Protein AF-A0A0Q4Y6E6-F1 (afdb_monomer)

pLDDT: mean 71.48, std 20.42, range [36.16, 98.38]

Radius of gyration: 37.04 Å; Cα contacts (8 Å, |Δi|>4): 133; chains: 1; bounding box: 120×83×81 Å

Nearest PDB structures (foldseek):
  5ziz-assembly3_B  TM=5.931E-01  e=9.651E-02  Xanthomonas campestris
  5ziz-assembly3_A  TM=5.519E-01  e=1.289E-01  Xanthomonas campestris
  5zj0-assembly1_A  TM=5.578E-01  e=3.657E-01  Xanthomonas campestris

Structure (mmCIF, N/CA/C/O backbone):
data_AF-A0A0Q4Y6E6-F1
#
_entry.id   AF-A0A0Q4Y6E6-F1
#
loop_
_atom_site.group_PDB
_atom_site.id
_atom_site.type_symbol
_atom_site.label_atom_id
_atom_site.label_alt_id
_atom_site.label_comp_id
_atom_site.label_asym_id
_atom_site.label_entity_id
_atom_site.label_seq_id
_atom_site.pdbx_PDB_ins_code
_atom_site.Cartn_x
_atom_site.Cartn_y
_atom_site.Cartn_z
_atom_site.occupancy
_atom_site.B_iso_or_equiv
_atom_site.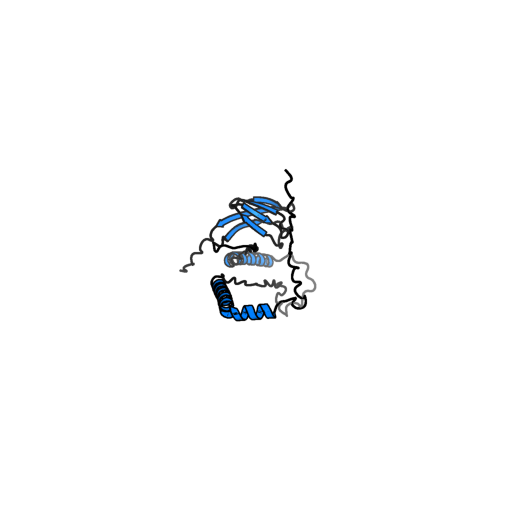auth_seq_id
_atom_site.auth_comp_id
_atom_site.auth_asym_id
_atom_site.auth_atom_id
_atom_site.pdbx_PDB_model_num
ATOM 1 N N . MET A 1 1 ? 63.072 47.784 -45.985 1.00 44.22 1 MET A N 1
ATOM 2 C CA . MET A 1 1 ? 62.598 46.438 -45.594 1.00 44.22 1 MET A CA 1
ATOM 3 C C . MET A 1 1 ? 61.109 46.543 -45.302 1.00 44.22 1 MET A C 1
ATOM 5 O O . MET A 1 1 ? 60.751 47.006 -44.233 1.00 44.22 1 MET A O 1
ATOM 9 N N . ASN A 1 2 ? 60.266 46.214 -46.286 1.00 51.66 2 ASN A N 1
ATOM 10 C CA . ASN A 1 2 ? 58.803 46.210 -46.181 1.00 51.66 2 ASN A CA 1
ATOM 11 C C . ASN A 1 2 ? 58.331 44.757 -46.266 1.00 51.66 2 ASN A C 1
ATOM 13 O O . ASN A 1 2 ? 58.635 44.075 -47.242 1.00 51.66 2 ASN A O 1
ATOM 17 N N . THR A 1 3 ? 57.611 44.289 -45.253 1.00 53.59 3 THR A N 1
ATOM 18 C CA . THR A 1 3 ? 56.931 42.992 -45.254 1.00 53.59 3 THR A CA 1
ATOM 19 C C . THR A 1 3 ? 55.528 43.148 -45.858 1.00 53.59 3 THR A C 1
ATOM 21 O O . THR A 1 3 ? 54.797 44.056 -45.460 1.00 53.59 3 THR A O 1
ATOM 24 N N . PRO A 1 4 ? 55.122 42.309 -46.828 1.00 65.50 4 PRO A N 1
ATOM 25 C CA . PRO A 1 4 ? 53.784 42.364 -47.404 1.00 65.50 4 PRO A CA 1
ATOM 26 C C . PRO A 1 4 ? 52.769 41.659 -46.491 1.00 65.50 4 PRO A C 1
ATOM 28 O O . PRO A 1 4 ? 52.957 40.509 -46.097 1.00 65.50 4 PRO A O 1
ATOM 31 N N . ASN A 1 5 ? 51.679 42.356 -46.169 1.00 69.94 5 ASN A N 1
ATOM 32 C CA . ASN A 1 5 ? 50.544 41.809 -45.428 1.00 69.94 5 ASN A CA 1
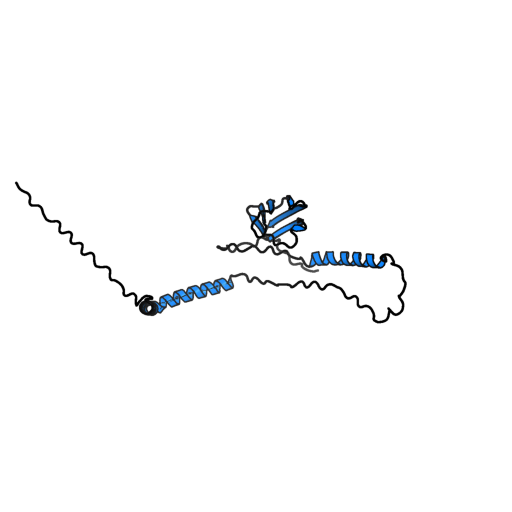ATOM 33 C C . ASN A 1 5 ? 49.774 40.815 -46.312 1.00 69.94 5 ASN A C 1
ATOM 35 O O . ASN A 1 5 ? 49.238 41.196 -47.352 1.00 69.94 5 ASN A O 1
ATOM 39 N N . ALA A 1 6 ? 49.707 39.550 -45.894 1.00 67.81 6 ALA A N 1
ATOM 40 C CA . ALA A 1 6 ? 48.878 38.533 -46.534 1.00 67.81 6 ALA A CA 1
ATOM 41 C C . ALA A 1 6 ? 47.401 38.689 -46.107 1.00 67.81 6 ALA A C 1
ATOM 43 O O . ALA A 1 6 ? 47.132 38.815 -44.908 1.00 67.81 6 ALA A O 1
ATOM 44 N N . PRO A 1 7 ? 46.431 38.660 -47.038 1.00 66.81 7 PRO A N 1
ATOM 45 C CA . PRO A 1 7 ? 45.015 38.707 -46.696 1.00 66.81 7 PRO A CA 1
ATOM 46 C C . PRO A 1 7 ? 44.528 37.349 -46.165 1.00 66.81 7 PRO A C 1
ATOM 48 O O . PRO A 1 7 ? 44.632 36.315 -46.822 1.00 66.81 7 PRO A O 1
ATOM 51 N N . THR A 1 8 ? 43.966 37.356 -44.959 1.00 65.50 8 THR A N 1
ATOM 52 C CA . THR A 1 8 ? 43.296 36.216 -44.325 1.00 65.50 8 THR A CA 1
ATOM 53 C C . THR A 1 8 ? 41.890 36.041 -44.896 1.00 65.50 8 THR A C 1
ATOM 55 O O . THR A 1 8 ? 40.894 36.497 -44.336 1.00 65.50 8 THR A O 1
ATOM 58 N N . GLU A 1 9 ? 41.787 35.338 -46.020 1.00 59.66 9 GLU A N 1
ATOM 59 C CA . GLU A 1 9 ? 40.507 34.964 -46.623 1.00 59.66 9 GLU A CA 1
ATOM 60 C C . GLU A 1 9 ? 39.855 33.808 -45.831 1.00 59.66 9 GLU A C 1
ATOM 62 O O . GLU A 1 9 ? 39.863 32.641 -46.219 1.00 59.66 9 GL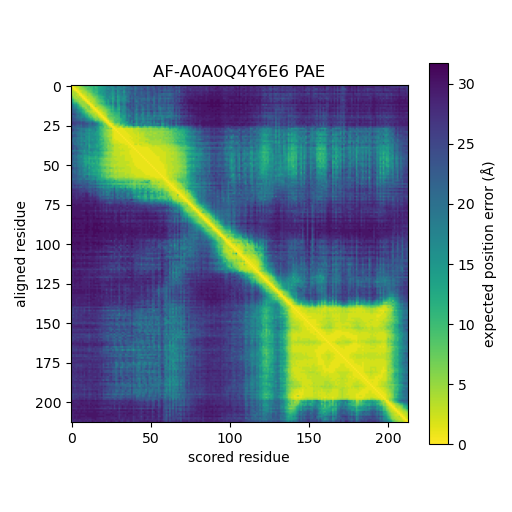U A O 1
ATOM 67 N N . ARG A 1 10 ? 39.287 34.117 -44.656 1.00 62.47 10 ARG A N 1
ATOM 68 C CA . ARG A 1 10 ? 38.384 33.208 -43.928 1.00 62.47 10 ARG A CA 1
ATOM 69 C C . ARG A 1 10 ? 37.032 33.161 -44.643 1.00 62.47 10 ARG A C 1
ATOM 71 O O . ARG A 1 10 ? 36.060 33.770 -44.202 1.00 62.47 10 ARG A O 1
ATOM 78 N N . ARG A 1 11 ? 36.952 32.414 -45.745 1.00 64.94 11 ARG A N 1
ATOM 79 C CA . ARG A 1 11 ? 35.678 32.086 -46.393 1.00 64.94 11 ARG A CA 1
ATOM 80 C C . ARG A 1 11 ? 34.989 30.979 -45.599 1.00 64.94 11 ARG A C 1
ATOM 82 O O . ARG A 1 11 ? 35.158 29.792 -45.852 1.00 64.94 11 ARG A O 1
ATOM 89 N N . SER A 1 12 ? 34.217 31.390 -44.602 1.00 61.69 12 SER A N 1
ATOM 90 C CA . SER A 1 12 ? 33.229 30.559 -43.927 1.00 61.69 12 SER A CA 1
ATOM 91 C C . SER A 1 12 ? 32.156 30.135 -44.933 1.00 61.69 12 SER A C 1
ATOM 93 O O . SER A 1 12 ? 31.101 30.751 -45.064 1.00 61.69 12 SER A O 1
ATOM 95 N N . THR A 1 13 ? 32.397 29.035 -45.640 1.00 63.25 13 THR A N 1
ATOM 96 C CA . THR A 1 13 ? 31.341 28.260 -46.296 1.00 63.25 13 THR A CA 1
ATOM 97 C C . THR A 1 13 ? 30.504 27.588 -45.211 1.00 63.25 13 THR A C 1
ATOM 99 O O . THR A 1 13 ? 30.570 26.379 -44.993 1.00 63.25 13 THR A O 1
ATOM 102 N N . ARG A 1 14 ? 29.740 28.388 -44.460 1.00 68.31 14 ARG A N 1
ATOM 103 C CA . ARG A 1 14 ? 28.710 27.889 -43.558 1.00 68.31 14 ARG A CA 1
ATOM 104 C C . ARG A 1 14 ? 27.622 27.328 -44.460 1.00 68.31 14 ARG A C 1
ATOM 106 O O . ARG A 1 14 ? 26.819 28.084 -45.001 1.00 68.31 14 ARG A O 1
ATOM 113 N N . ALA A 1 15 ? 27.677 26.018 -44.693 1.00 70.44 15 ALA A N 1
ATOM 114 C CA . ALA A 1 15 ? 26.646 25.293 -45.412 1.00 70.44 15 ALA A CA 1
ATOM 115 C C . ALA A 1 15 ? 25.290 25.717 -44.837 1.00 70.44 15 ALA A C 1
ATOM 117 O O . ALA A 1 15 ? 25.048 25.603 -43.633 1.00 70.44 15 ALA A O 1
ATOM 118 N N . LYS A 1 16 ? 24.455 26.309 -45.695 1.00 68.88 16 LYS A N 1
ATOM 119 C CA . LYS A 1 16 ? 23.099 26.729 -45.353 1.00 68.88 16 LYS A CA 1
ATOM 120 C C . LYS A 1 16 ? 22.391 25.494 -44.778 1.00 68.88 16 LYS A C 1
ATOM 122 O O . LYS A 1 16 ? 22.393 24.471 -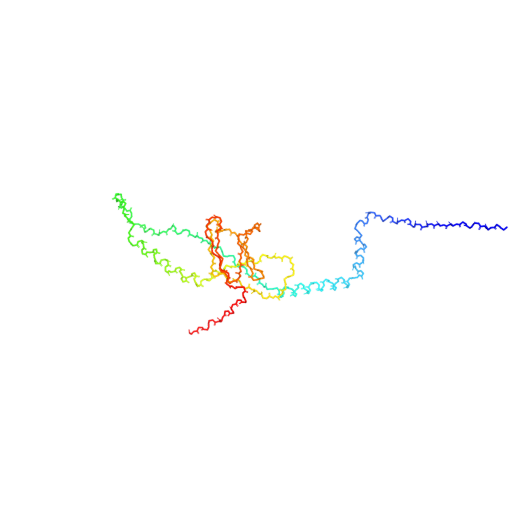45.464 1.00 68.88 16 LYS A O 1
ATOM 127 N N . PRO A 1 17 ? 21.860 25.532 -43.540 1.00 67.50 17 PRO A N 1
ATOM 128 C CA . PRO A 1 17 ? 21.189 24.373 -42.971 1.00 67.50 17 PRO A CA 1
ATOM 129 C C . PRO A 1 17 ? 20.064 23.975 -43.924 1.00 67.50 17 PRO A C 1
ATOM 131 O O . PRO A 1 17 ? 19.256 24.820 -44.316 1.00 67.50 17 PRO A O 1
ATOM 134 N N . ALA A 1 18 ? 20.073 22.716 -44.360 1.00 71.25 18 ALA A N 1
ATOM 135 C CA . ALA A 1 18 ? 19.012 22.181 -45.192 1.00 71.25 18 ALA A CA 1
ATOM 136 C C . ALA A 1 18 ? 17.701 22.328 -44.412 1.00 71.25 18 ALA A C 1
ATOM 138 O O . ALA A 1 18 ? 17.528 21.735 -43.348 1.00 71.25 18 ALA A O 1
ATOM 139 N N . ILE A 1 19 ? 16.809 23.183 -44.908 1.00 65.44 19 ILE A N 1
ATOM 140 C CA . ILE A 1 19 ? 15.458 23.322 -44.375 1.00 65.44 19 ILE A CA 1
ATOM 141 C C . ILE A 1 19 ? 14.726 22.055 -44.814 1.00 65.44 19 ILE A C 1
ATOM 143 O O . ILE A 1 19 ? 14.400 21.906 -45.991 1.00 65.44 19 ILE A O 1
ATOM 147 N N . PHE A 1 20 ? 14.547 21.109 -43.893 1.00 63.31 20 PHE A N 1
ATOM 148 C CA . PHE A 1 20 ? 13.763 19.908 -44.160 1.00 63.31 20 PHE A CA 1
ATOM 149 C C . PHE A 1 20 ? 12.300 20.316 -44.403 1.00 63.31 20 PHE A C 1
ATOM 151 O O . PHE A 1 20 ? 11.755 21.100 -43.621 1.00 63.31 20 PHE A O 1
ATOM 158 N N . PRO A 1 21 ? 11.660 19.843 -45.487 1.00 64.00 21 PRO A N 1
ATOM 159 C CA . PRO A 1 21 ? 10.275 20.178 -45.778 1.00 64.00 21 PRO A CA 1
ATOM 160 C C . PRO A 1 21 ? 9.360 19.657 -44.663 1.00 64.00 21 PRO A C 1
ATOM 162 O O . PRO A 1 21 ? 9.319 18.469 -44.358 1.00 64.00 21 PRO A O 1
ATOM 165 N N . VAL A 1 22 ? 8.596 20.576 -44.075 1.00 63.56 22 VAL A N 1
ATOM 166 C CA . VAL A 1 22 ? 7.660 20.355 -42.959 1.00 63.56 22 VAL A CA 1
ATOM 167 C C . VAL A 1 22 ? 6.487 19.432 -43.360 1.00 63.56 22 VAL A C 1
ATOM 169 O O . VAL A 1 22 ? 5.723 18.982 -42.522 1.00 63.56 22 VAL A O 1
ATOM 172 N N . SER A 1 23 ? 6.340 19.064 -44.635 1.00 62.06 23 SER A N 1
ATOM 173 C CA . SER A 1 23 ? 5.336 18.085 -45.079 1.00 62.06 23 SER A CA 1
ATOM 174 C C . SER A 1 23 ? 5.692 16.625 -44.754 1.00 62.06 23 SER A C 1
ATOM 176 O O . SER A 1 23 ? 4.826 15.765 -44.856 1.00 62.06 23 SER A O 1
ATOM 178 N N . ASP A 1 24 ? 6.926 16.351 -44.318 1.00 56.47 24 ASP A N 1
ATOM 179 C CA . ASP A 1 24 ? 7.386 15.060 -43.772 1.00 56.47 24 ASP A CA 1
ATOM 180 C C . ASP A 1 24 ? 7.376 15.076 -42.222 1.00 56.47 24 ASP A C 1
ATOM 182 O O . ASP A 1 24 ? 8.231 14.499 -41.551 1.00 56.47 24 ASP A O 1
ATOM 186 N N . LEU A 1 25 ? 6.420 15.799 -41.625 1.00 52.16 25 LEU A N 1
ATOM 187 C CA . LEU A 1 25 ? 6.378 16.122 -40.187 1.00 52.16 25 LEU A CA 1
ATOM 188 C C . LEU A 1 25 ? 6.301 14.907 -39.252 1.00 52.16 25 LEU A C 1
ATOM 190 O O . LEU A 1 25 ? 6.697 14.985 -38.093 1.00 52.16 25 LEU A O 1
ATOM 194 N N . LEU A 1 26 ? 5.866 13.764 -39.766 1.00 57.97 26 LEU A N 1
ATOM 195 C CA . LEU A 1 26 ? 6.270 12.478 -39.231 1.00 57.97 26 LEU A CA 1
ATOM 196 C C . LEU A 1 26 ? 6.927 11.765 -40.400 1.00 57.97 26 LEU A C 1
ATOM 198 O O . LEU A 1 26 ? 6.234 11.419 -41.351 1.00 57.97 26 LEU A O 1
ATOM 202 N N . GLY A 1 27 ? 8.236 11.530 -40.368 1.00 77.44 27 GLY A N 1
ATOM 203 C CA . GLY A 1 27 ? 8.938 10.732 -41.376 1.00 77.44 27 GLY A CA 1
ATOM 204 C C . GLY A 1 27 ? 8.514 9.256 -41.355 1.00 77.44 27 GLY A C 1
ATOM 205 O O . GLY A 1 27 ? 9.370 8.378 -41.358 1.00 77.44 27 GLY A O 1
ATOM 206 N N . VAL A 1 28 ? 7.211 8.957 -41.298 1.00 84.88 28 VAL A N 1
ATOM 207 C CA . VAL A 1 28 ? 6.597 7.632 -41.168 1.00 84.88 28 VAL A CA 1
ATOM 208 C C . VAL A 1 28 ? 7.088 6.731 -42.280 1.00 84.88 28 VAL A C 1
ATOM 210 O O . VAL A 1 28 ? 7.419 5.582 -42.028 1.00 84.88 28 VAL A O 1
ATOM 213 N N . HIS A 1 29 ? 7.212 7.245 -43.504 1.00 84.88 29 HIS A N 1
ATOM 214 C CA . HIS A 1 29 ? 7.668 6.436 -44.628 1.00 84.88 29 HIS A CA 1
ATOM 215 C C . HIS A 1 29 ? 9.169 6.095 -44.551 1.00 84.88 29 HIS A C 1
ATOM 217 O O . HIS A 1 29 ? 9.596 5.013 -44.965 1.00 84.88 29 HIS A O 1
ATOM 223 N N . ALA A 1 30 ? 9.987 6.994 -43.996 1.00 84.25 30 ALA A N 1
ATOM 224 C CA . ALA A 1 30 ? 11.402 6.735 -43.730 1.00 84.25 30 ALA A CA 1
ATOM 225 C C . ALA A 1 30 ? 11.588 5.785 -42.531 1.00 84.25 30 ALA A C 1
ATOM 227 O O . ALA A 1 30 ? 12.381 4.843 -42.603 1.00 84.25 30 ALA A O 1
ATOM 228 N N . LEU A 1 31 ? 10.802 5.972 -41.467 1.00 87.00 31 LEU A N 1
ATOM 229 C CA . LEU A 1 31 ? 10.725 5.078 -40.312 1.00 87.00 31 LEU A CA 1
ATOM 230 C C . LEU A 1 31 ? 10.273 3.679 -40.728 1.00 87.00 31 LEU A C 1
ATOM 232 O O . LEU A 1 31 ? 10.925 2.709 -40.367 1.00 87.00 31 LEU A O 1
ATOM 236 N N . TRP A 1 32 ? 9.235 3.569 -41.556 1.00 91.19 32 TRP A N 1
ATOM 237 C CA . TRP A 1 32 ? 8.710 2.301 -42.062 1.00 91.19 32 TRP A CA 1
ATOM 238 C C . TRP A 1 32 ? 9.760 1.518 -42.848 1.00 91.19 32 TRP A C 1
ATOM 240 O O . TRP A 1 32 ? 9.984 0.338 -42.587 1.00 91.19 32 TRP A O 1
ATOM 250 N N . ARG A 1 33 ? 10.475 2.179 -43.769 1.00 91.75 33 ARG A N 1
ATOM 251 C CA . ARG A 1 33 ? 11.576 1.543 -44.513 1.00 91.75 33 ARG A CA 1
ATOM 252 C C . ARG A 1 33 ? 12.719 1.112 -43.598 1.00 91.75 33 ARG A C 1
ATOM 254 O O . ARG A 1 33 ? 13.275 0.033 -43.792 1.00 91.75 33 ARG A O 1
ATOM 261 N N . THR A 1 34 ? 13.048 1.923 -42.594 1.00 90.06 34 THR A N 1
ATOM 262 C CA . THR A 1 34 ? 14.080 1.590 -41.603 1.00 90.06 34 THR A CA 1
ATOM 263 C C . THR A 1 34 ? 13.659 0.386 -40.759 1.00 90.06 34 THR A C 1
ATOM 265 O O . THR A 1 34 ? 14.444 -0.547 -40.590 1.00 90.06 34 THR A O 1
ATOM 268 N N . LEU A 1 35 ? 12.401 0.350 -40.314 1.00 91.88 35 LEU A N 1
ATOM 269 C CA . LEU A 1 35 ? 11.816 -0.756 -39.561 1.00 91.88 35 LEU A CA 1
ATOM 270 C C . LEU A 1 35 ? 11.841 -2.054 -40.379 1.00 91.88 35 LEU A C 1
ATOM 272 O O . LEU A 1 35 ? 12.268 -3.092 -39.881 1.00 91.88 35 LEU A O 1
ATOM 276 N N . TRP A 1 36 ? 11.461 -1.987 -41.659 1.00 95.69 36 TRP A N 1
ATOM 277 C CA . TRP A 1 36 ? 11.443 -3.153 -42.544 1.00 95.69 36 TRP A CA 1
ATOM 278 C C . TRP A 1 36 ? 12.847 -3.683 -42.843 1.00 95.69 36 TRP A C 1
ATOM 280 O O . TRP A 1 36 ? 13.072 -4.896 -42.851 1.00 95.69 36 TRP A O 1
ATOM 290 N N . ARG A 1 37 ? 13.819 -2.782 -43.036 1.00 96.12 37 ARG A N 1
ATOM 291 C CA . ARG A 1 37 ? 15.223 -3.156 -43.253 1.00 96.12 37 ARG A CA 1
ATOM 292 C C . ARG A 1 37 ? 15.824 -3.855 -42.034 1.00 96.12 37 ARG A C 1
ATOM 294 O O . ARG A 1 37 ? 16.605 -4.787 -42.196 1.00 96.12 37 ARG A O 1
ATOM 301 N N . HIS A 1 38 ? 15.426 -3.451 -40.830 1.00 96.19 38 HIS A N 1
ATOM 302 C CA . HIS A 1 38 ? 15.909 -4.011 -39.566 1.00 96.19 38 HIS A CA 1
ATOM 303 C C . HIS A 1 38 ? 14.882 -4.932 -38.879 1.00 96.19 38 HIS A C 1
ATOM 305 O O . HIS A 1 38 ? 14.926 -5.104 -37.660 1.00 96.19 38 HIS A O 1
ATOM 311 N N . ARG A 1 39 ? 13.995 -5.582 -39.653 1.00 96.75 39 ARG A N 1
ATOM 312 C CA . ARG A 1 39 ? 12.889 -6.419 -39.142 1.00 96.75 39 ARG A CA 1
ATOM 313 C C . ARG A 1 39 ? 13.313 -7.490 -38.135 1.00 96.75 39 ARG A C 1
ATOM 315 O O . ARG A 1 39 ? 12.574 -7.776 -37.202 1.00 96.75 39 ARG A O 1
ATOM 322 N N . VAL A 1 40 ? 14.509 -8.057 -38.305 1.00 97.00 40 VAL A N 1
ATOM 323 C CA . VAL A 1 40 ? 15.037 -9.093 -37.406 1.00 97.00 40 VAL A CA 1
ATOM 324 C C . VAL A 1 40 ? 15.319 -8.514 -36.019 1.00 97.00 40 VAL A C 1
ATOM 326 O O . VAL A 1 40 ? 14.905 -9.099 -35.027 1.00 97.00 40 VAL A O 1
ATOM 329 N N . TYR A 1 41 ? 15.944 -7.336 -35.934 1.00 96.44 41 TYR A N 1
ATOM 330 C CA . TYR A 1 41 ? 16.215 -6.678 -34.652 1.00 96.44 41 TYR A CA 1
ATOM 331 C C . TYR A 1 41 ? 14.926 -6.276 -33.934 1.00 96.44 41 TYR A C 1
ATOM 333 O O . TYR A 1 41 ? 14.803 -6.495 -32.732 1.00 96.44 41 TYR A O 1
ATOM 341 N N . ALA A 1 42 ? 13.948 -5.748 -34.677 1.00 92.88 42 ALA A N 1
ATOM 342 C CA . ALA A 1 42 ? 12.635 -5.419 -34.129 1.00 92.88 42 ALA A CA 1
ATOM 343 C C . ALA A 1 42 ? 11.919 -6.666 -33.579 1.00 92.88 42 ALA A C 1
ATOM 345 O O . ALA A 1 42 ? 11.393 -6.630 -32.468 1.00 92.88 42 ALA A O 1
ATOM 346 N N . ALA A 1 43 ? 11.954 -7.784 -34.313 1.00 96.38 43 ALA A N 1
ATOM 347 C CA . ALA A 1 43 ? 11.361 -9.045 -33.873 1.00 96.38 43 ALA A CA 1
ATOM 348 C C . ALA A 1 43 ? 12.045 -9.605 -32.617 1.00 96.38 43 ALA A C 1
ATOM 350 O O . ALA A 1 43 ? 11.361 -10.038 -31.693 1.00 96.38 43 ALA A O 1
ATOM 351 N N . VAL A 1 44 ? 13.380 -9.556 -32.546 1.00 98.06 44 VAL A N 1
ATOM 352 C CA . VAL A 1 44 ? 14.132 -10.006 -31.365 1.00 98.06 44 VAL A CA 1
ATOM 353 C C . VAL A 1 44 ? 13.786 -9.156 -30.144 1.00 98.06 44 VAL A C 1
ATOM 355 O O . VAL A 1 44 ? 13.461 -9.717 -29.104 1.00 98.06 44 VAL A O 1
ATOM 358 N N . ALA A 1 45 ? 13.791 -7.825 -30.265 1.00 97.06 45 ALA A N 1
ATOM 359 C CA . ALA A 1 45 ? 13.447 -6.928 -29.159 1.00 97.06 45 ALA A CA 1
ATOM 360 C C . ALA A 1 45 ? 11.999 -7.118 -28.671 1.00 97.06 45 ALA A C 1
ATOM 362 O O . ALA A 1 45 ? 11.734 -7.098 -27.471 1.00 97.06 45 ALA A O 1
ATOM 363 N N . PHE A 1 46 ? 11.056 -7.337 -29.590 1.00 97.50 46 PHE A N 1
ATOM 364 C CA . PHE A 1 46 ? 9.673 -7.642 -29.231 1.00 97.50 46 PHE A CA 1
ATOM 365 C C . PHE A 1 46 ? 9.565 -8.980 -28.487 1.00 97.50 46 PHE A C 1
ATOM 367 O O . PHE A 1 46 ? 8.920 -9.060 -27.441 1.00 97.50 46 PHE A O 1
ATOM 374 N N . MET A 1 47 ? 10.242 -10.022 -28.981 1.00 98.31 47 MET A N 1
ATOM 375 C CA . MET A 1 47 ? 10.222 -11.345 -28.356 1.00 98.31 47 MET A CA 1
ATOM 376 C C . MET A 1 47 ? 10.870 -11.350 -26.972 1.00 98.31 47 MET A C 1
ATOM 378 O O . MET A 1 47 ? 10.338 -11.987 -26.067 1.00 98.31 47 MET A O 1
ATOM 382 N N . THR A 1 48 ? 11.973 -10.627 -26.762 1.00 98.38 48 THR A N 1
ATOM 383 C CA . THR A 1 48 ? 12.591 -10.537 -25.430 1.00 98.38 48 THR A CA 1
ATOM 384 C C . THR A 1 48 ? 11.663 -9.859 -24.428 1.00 98.38 48 THR A C 1
ATOM 386 O O . THR A 1 48 ? 11.524 -10.342 -23.305 1.00 98.38 48 THR A O 1
ATOM 389 N N . MET A 1 49 ? 10.976 -8.788 -24.836 1.00 98.38 49 MET A N 1
ATOM 390 C CA . MET A 1 49 ? 10.017 -8.086 -23.983 1.00 98.38 49 MET A CA 1
ATOM 391 C C . MET A 1 49 ? 8.804 -8.967 -23.643 1.00 98.38 49 MET A C 1
ATOM 393 O O . MET A 1 49 ? 8.354 -8.987 -22.497 1.00 98.38 49 MET A O 1
ATOM 397 N N . LEU A 1 50 ? 8.323 -9.754 -24.611 1.00 98.38 50 LEU A N 1
ATOM 398 C CA . LEU A 1 50 ? 7.225 -10.704 -24.421 1.00 98.38 50 LEU A CA 1
ATOM 399 C C . LEU A 1 50 ? 7.613 -11.829 -23.453 1.00 98.38 50 LEU A C 1
ATOM 401 O O . LEU A 1 50 ? 6.870 -12.112 -22.514 1.00 98.38 50 LEU A O 1
ATOM 405 N N . VAL A 1 51 ? 8.794 -12.429 -23.628 1.00 98.38 51 VAL A N 1
ATOM 406 C CA . VAL A 1 51 ? 9.313 -13.469 -22.725 1.00 98.38 51 VAL A CA 1
ATOM 407 C C . VAL A 1 51 ? 9.503 -12.923 -21.309 1.00 98.38 51 VAL A C 1
ATOM 409 O O . VAL A 1 51 ? 9.089 -13.572 -20.352 1.00 98.38 51 VAL A O 1
ATOM 412 N N . ALA A 1 52 ? 10.063 -11.719 -21.160 1.00 98.00 52 ALA A N 1
ATOM 413 C CA . ALA A 1 52 ? 10.220 -11.077 -19.856 1.00 98.00 52 ALA A CA 1
ATOM 414 C C . ALA A 1 52 ? 8.867 -10.812 -19.174 1.00 98.00 52 ALA A C 1
ATOM 416 O O . ALA A 1 52 ? 8.731 -11.024 -17.971 1.00 98.00 52 ALA A O 1
ATOM 417 N N . SER A 1 53 ? 7.851 -10.397 -19.937 1.00 97.62 53 SER A N 1
ATOM 418 C CA . SER A 1 53 ? 6.496 -10.186 -19.419 1.00 97.62 53 SER A CA 1
ATOM 419 C C . SER A 1 53 ? 5.840 -11.492 -18.963 1.00 97.62 53 SER A C 1
ATOM 421 O O . SER A 1 53 ? 5.269 -11.536 -17.874 1.00 97.62 53 SER A O 1
ATOM 423 N N . LEU A 1 54 ? 5.980 -12.573 -19.737 1.00 97.75 54 LEU A N 1
ATOM 424 C CA . LEU A 1 54 ? 5.498 -13.898 -19.339 1.00 97.75 54 LEU A CA 1
ATOM 425 C C . LEU A 1 54 ? 6.205 -14.404 -18.078 1.00 97.75 54 LEU A C 1
ATOM 427 O O . LEU A 1 54 ? 5.552 -14.897 -17.160 1.00 97.75 54 LEU A O 1
ATOM 431 N N . ALA A 1 55 ? 7.529 -14.249 -18.018 1.00 97.19 55 ALA A N 1
ATOM 432 C CA . ALA A 1 55 ? 8.320 -14.620 -16.852 1.00 97.19 55 ALA A CA 1
ATOM 433 C C . ALA A 1 55 ? 7.879 -13.833 -15.611 1.00 97.19 55 ALA A C 1
ATOM 435 O O . ALA A 1 55 ? 7.712 -14.412 -14.540 1.00 97.19 55 ALA A O 1
ATOM 436 N N . PHE A 1 56 ? 7.618 -12.531 -15.760 1.00 95.25 56 PHE A N 1
ATOM 437 C CA . PHE A 1 56 ? 7.074 -11.707 -14.685 1.00 95.25 56 PHE A CA 1
ATOM 438 C C . PHE A 1 56 ? 5.703 -12.204 -14.222 1.00 95.25 56 PHE A C 1
ATOM 440 O O . PHE A 1 56 ? 5.477 -12.313 -13.022 1.00 95.25 56 PHE A O 1
ATOM 447 N N . PHE A 1 57 ? 4.805 -12.548 -15.148 1.00 94.12 57 PHE A N 1
ATOM 448 C CA . PHE A 1 57 ? 3.482 -13.072 -14.805 1.00 94.12 57 PHE A CA 1
ATOM 449 C C . PHE A 1 57 ? 3.566 -14.385 -14.016 1.00 94.12 57 PHE A C 1
ATOM 451 O O . PHE A 1 57 ? 2.781 -14.604 -13.101 1.00 94.12 57 PHE A O 1
ATOM 458 N N . TRP A 1 58 ? 4.550 -15.228 -14.334 1.00 96.44 58 TRP A N 1
ATOM 459 C CA . TRP A 1 58 ? 4.827 -16.463 -13.600 1.00 96.44 58 TRP A CA 1
ATOM 460 C C . TRP A 1 58 ? 5.438 -16.233 -12.211 1.00 96.44 58 TRP A C 1
ATOM 462 O O . TRP A 1 58 ? 5.149 -16.989 -11.288 1.00 96.44 58 TRP A O 1
ATOM 472 N N . LEU A 1 59 ? 6.278 -15.207 -12.046 1.00 94.44 59 LEU A N 1
ATOM 473 C CA . LEU A 1 59 ? 6.895 -14.868 -10.755 1.00 94.44 59 LEU A CA 1
ATOM 474 C C . LEU A 1 59 ? 5.979 -14.046 -9.841 1.00 94.44 59 LEU A C 1
ATOM 476 O O . LEU A 1 59 ? 6.192 -14.007 -8.627 1.00 94.44 59 LEU A O 1
ATOM 480 N N . ALA A 1 60 ? 5.000 -13.343 -10.405 1.00 92.81 60 ALA A N 1
ATOM 481 C CA . ALA A 1 60 ? 4.115 -12.485 -9.642 1.00 92.81 60 ALA A CA 1
ATOM 482 C C . ALA A 1 60 ? 3.233 -13.328 -8.710 1.00 92.81 60 ALA A C 1
ATOM 484 O O . ALA A 1 60 ? 2.448 -14.167 -9.148 1.00 92.81 60 ALA A O 1
ATOM 485 N N . ALA A 1 61 ? 3.333 -13.079 -7.403 1.00 80.81 61 ALA A N 1
ATOM 486 C CA . ALA A 1 61 ? 2.458 -13.711 -6.426 1.00 80.81 61 ALA A CA 1
ATOM 487 C C . ALA A 1 61 ? 1.000 -13.305 -6.704 1.00 80.81 61 ALA A C 1
ATOM 489 O O . ALA A 1 61 ? 0.657 -12.123 -6.628 1.00 80.81 61 ALA A O 1
ATOM 490 N N . THR A 1 62 ? 0.138 -14.277 -7.010 1.00 79.25 62 THR A N 1
ATOM 491 C CA . THR A 1 62 ? -1.291 -14.033 -7.231 1.00 79.25 62 THR A CA 1
ATOM 492 C C . THR A 1 62 ? -1.918 -13.497 -5.946 1.00 79.25 62 THR A C 1
ATOM 494 O O . THR A 1 62 ? -1.926 -14.188 -4.924 1.00 79.25 62 THR A O 1
ATOM 497 N N . VAL A 1 63 ? -2.428 -12.266 -5.976 1.00 78.38 63 VAL A N 1
ATOM 498 C CA . VAL A 1 63 ? -3.167 -11.685 -4.851 1.00 78.38 63 VAL A CA 1
ATOM 499 C C . VAL A 1 63 ? -4.649 -11.897 -5.106 1.00 78.38 63 VAL A C 1
ATOM 501 O O . VAL A 1 63 ? -5.254 -11.210 -5.925 1.00 78.38 63 VAL A O 1
ATOM 504 N N . TRP A 1 64 ? -5.223 -12.858 -4.397 1.00 71.69 64 TRP A N 1
ATOM 505 C CA . TRP A 1 64 ? -6.661 -13.080 -4.368 1.00 71.69 64 TRP A CA 1
ATOM 506 C C . TRP A 1 64 ? -7.259 -12.168 -3.295 1.00 71.69 64 TRP A C 1
ATOM 508 O O . TRP A 1 64 ? -6.851 -12.236 -2.137 1.00 71.69 64 TRP A O 1
ATOM 518 N N . LYS A 1 65 ? -8.188 -11.289 -3.679 1.00 61.16 65 LYS A N 1
ATOM 519 C CA . LYS A 1 65 ? -8.999 -10.504 -2.742 1.00 61.16 65 LYS A CA 1
ATOM 520 C C . LYS A 1 65 ? -10.416 -11.057 -2.763 1.00 61.16 65 LYS A C 1
ATOM 522 O O . LYS A 1 65 ? -11.014 -11.149 -3.831 1.00 61.16 65 LYS A O 1
ATOM 527 N N . ALA A 1 66 ? -10.925 -11.437 -1.598 1.00 71.50 66 ALA A N 1
ATOM 528 C CA . ALA A 1 66 ? -12.329 -11.760 -1.414 1.00 71.50 66 ALA A CA 1
ATOM 529 C C . ALA A 1 66 ? -12.999 -10.541 -0.778 1.00 71.50 66 ALA A C 1
ATOM 531 O O . ALA A 1 66 ? -12.803 -10.278 0.406 1.00 71.50 66 ALA A O 1
ATOM 532 N N . ASP A 1 67 ? -13.752 -9.782 -1.573 1.00 66.69 67 ASP A N 1
ATOM 533 C CA . ASP A 1 67 ? -14.623 -8.735 -1.045 1.00 66.69 67 ASP A CA 1
ATOM 534 C C . ASP A 1 67 ? -15.848 -9.419 -0.435 1.00 66.69 67 ASP A C 1
ATOM 536 O O . ASP A 1 67 ? -16.764 -9.847 -1.141 1.00 66.69 67 ASP A O 1
ATOM 540 N N . THR A 1 68 ? -15.848 -9.592 0.885 1.00 73.25 68 THR A N 1
ATOM 541 C CA . THR A 1 68 ? -17.026 -10.084 1.595 1.00 73.25 68 THR A CA 1
ATOM 542 C C . TH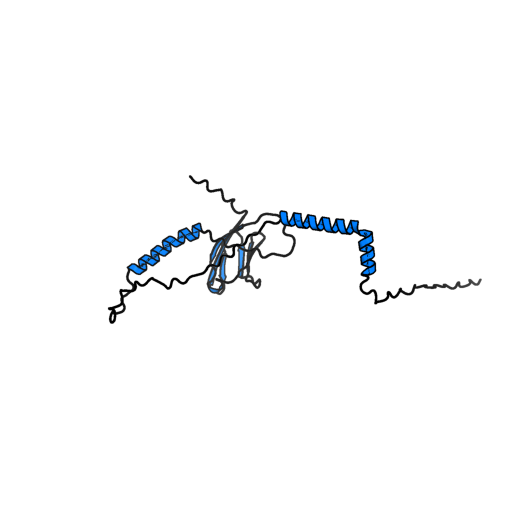R A 1 68 ? -17.908 -8.896 1.956 1.00 73.25 68 THR A C 1
ATOM 544 O O . THR A 1 68 ? -17.551 -8.019 2.742 1.00 73.25 68 THR A O 1
ATOM 547 N N . LEU A 1 69 ? -19.089 -8.846 1.344 1.00 58.56 69 LEU A N 1
ATOM 548 C CA . LEU A 1 69 ? -20.115 -7.883 1.710 1.00 58.56 69 LEU A CA 1
ATOM 549 C C . LEU A 1 69 ? -20.735 -8.347 3.035 1.00 58.56 69 LEU A C 1
ATOM 551 O O . LEU A 1 69 ? -21.521 -9.293 3.061 1.00 58.56 69 LEU A O 1
ATOM 555 N N . ILE A 1 70 ? -20.365 -7.714 4.147 1.00 55.84 70 ILE A N 1
ATOM 556 C CA . ILE A 1 70 ? -21.022 -7.961 5.435 1.00 55.84 70 ILE A CA 1
ATOM 557 C C . ILE A 1 70 ? -22.374 -7.251 5.394 1.00 55.84 70 ILE A C 1
ATOM 559 O O . ILE A 1 70 ? -22.491 -6.062 5.692 1.00 55.84 70 ILE A O 1
ATOM 563 N N . GLN A 1 71 ? -23.402 -7.980 4.967 1.00 64.25 71 GLN A N 1
ATOM 564 C CA . GLN A 1 71 ? -24.776 -7.510 5.039 1.00 64.25 71 GLN A CA 1
ATOM 565 C C . GLN A 1 71 ? -25.261 -7.672 6.481 1.00 64.25 71 GLN A C 1
ATOM 567 O O . GLN A 1 71 ? -25.581 -8.769 6.934 1.00 64.25 71 GLN A O 1
ATOM 572 N N . PHE A 1 72 ? -25.289 -6.564 7.218 1.00 53.25 72 PHE A N 1
ATOM 573 C CA . PHE A 1 72 ? -25.988 -6.498 8.494 1.00 53.25 72 PHE A CA 1
ATOM 574 C C . PHE A 1 72 ? -27.488 -6.524 8.204 1.00 53.25 72 PHE A C 1
ATOM 576 O O . PHE A 1 72 ? -28.088 -5.485 7.943 1.00 53.25 72 PHE A O 1
ATOM 583 N N . GLU A 1 73 ? -28.089 -7.711 8.210 1.00 45.31 73 GLU A N 1
ATOM 584 C CA . GLU A 1 73 ? -29.542 -7.837 8.249 1.00 45.31 73 GLU A CA 1
ATOM 585 C C . GLU A 1 73 ? -29.987 -7.380 9.652 1.00 45.31 73 GLU A C 1
ATOM 587 O O . GLU A 1 73 ? -29.648 -8.043 10.641 1.00 45.31 73 GLU A O 1
ATOM 592 N N . PRO A 1 74 ? -30.695 -6.246 9.811 1.00 45.75 74 PRO A N 1
ATOM 593 C CA . PRO A 1 74 ? -31.308 -5.940 11.090 1.00 45.75 74 PRO A CA 1
ATOM 594 C C . PRO A 1 74 ? -32.329 -7.047 11.364 1.00 45.75 74 PRO A C 1
ATOM 596 O O . PRO A 1 74 ? -33.316 -7.177 10.639 1.00 45.75 74 PRO A O 1
ATOM 599 N N . GLN A 1 75 ? -32.081 -7.874 12.385 1.00 47.97 75 GLN A N 1
ATOM 600 C CA . GLN A 1 75 ? -33.048 -8.847 12.895 1.00 47.97 75 GLN A CA 1
ATOM 601 C C . GLN A 1 75 ? -34.264 -8.109 13.475 1.00 47.97 75 GLN A C 1
ATOM 603 O O . GLN A 1 75 ? -34.447 -8.000 14.683 1.00 47.97 75 GLN A O 1
ATOM 608 N N . THR A 1 76 ? -35.126 -7.606 12.599 1.00 49.75 76 THR A N 1
ATOM 609 C CA . THR A 1 76 ? -36.439 -7.065 12.937 1.00 49.75 76 THR A CA 1
ATOM 610 C C . THR A 1 76 ? -37.483 -7.962 12.298 1.00 49.75 76 THR A C 1
ATOM 612 O O . THR A 1 76 ? -38.214 -7.542 11.408 1.00 49.75 76 THR A O 1
ATOM 615 N N . ARG A 1 77 ? -37.518 -9.234 12.700 1.00 46.81 77 ARG A N 1
ATOM 616 C CA . ARG A 1 77 ? -38.679 -10.112 12.506 1.00 46.81 77 ARG A CA 1
ATOM 617 C C . ARG A 1 77 ? -38.548 -11.341 13.396 1.00 46.81 77 ARG A C 1
ATOM 619 O O . ARG A 1 77 ? -38.097 -12.404 12.988 1.00 46.81 77 ARG A O 1
ATOM 626 N N . VAL A 1 78 ? -38.985 -11.168 14.637 1.00 54.22 78 VAL A N 1
ATOM 627 C CA . VAL A 1 78 ? -39.519 -12.281 15.421 1.00 54.22 78 VAL A CA 1
ATOM 628 C C . VAL A 1 78 ? -40.721 -12.817 14.627 1.00 54.22 78 VAL A C 1
ATOM 630 O O . VAL A 1 78 ? -41.550 -12.005 14.202 1.00 54.22 78 VAL A O 1
ATOM 633 N N . PRO A 1 79 ? -40.835 -14.126 14.356 1.00 51.38 79 PRO A N 1
ATOM 634 C CA . PRO A 1 79 ? -42.033 -14.680 13.753 1.00 51.38 79 PRO A CA 1
ATOM 635 C C . PRO A 1 79 ? -43.125 -14.657 14.822 1.00 51.38 79 PRO A C 1
ATOM 637 O O . PRO A 1 79 ? -43.262 -15.583 15.618 1.00 51.38 79 PRO A O 1
ATOM 640 N N . THR A 1 80 ? -43.876 -13.561 14.892 1.00 56.38 80 THR A N 1
ATOM 641 C CA . THR A 1 80 ? -45.078 -13.499 15.717 1.00 56.38 80 THR A CA 1
ATOM 642 C C . THR A 1 80 ? -46.052 -14.527 15.156 1.00 56.38 80 THR A C 1
ATOM 644 O O . THR A 1 80 ? -46.521 -14.399 14.024 1.00 56.38 80 THR A O 1
ATOM 647 N N . LEU A 1 81 ? -46.298 -15.588 15.928 1.00 53.53 81 LEU A N 1
ATOM 648 C CA . LEU A 1 81 ? -47.333 -16.574 15.651 1.00 53.53 81 LEU A CA 1
ATOM 649 C C . LEU A 1 81 ? -48.648 -15.827 15.379 1.00 53.53 81 LEU A C 1
ATOM 651 O O . LEU A 1 81 ? -49.188 -15.155 16.260 1.00 53.53 81 LEU A O 1
ATOM 655 N N . VAL A 1 82 ? -49.156 -15.947 14.155 1.00 54.16 82 VAL A N 1
ATOM 656 C CA . VAL A 1 82 ? -50.488 -15.478 13.768 1.00 54.16 82 VAL A CA 1
ATOM 657 C C . VAL A 1 82 ? -51.499 -16.292 14.578 1.00 54.16 82 VAL A C 1
ATOM 659 O O . VAL A 1 82 ? -51.783 -17.439 14.246 1.00 54.16 82 VAL A O 1
ATOM 662 N N . GLY A 1 83 ? -51.982 -15.733 15.689 1.00 52.38 83 GLY A N 1
ATOM 663 C CA . GLY A 1 83 ? -53.014 -16.372 16.510 1.00 52.38 83 GLY A CA 1
ATOM 664 C C . GLY A 1 83 ? -53.125 -15.931 17.972 1.00 52.38 83 GLY A C 1
ATOM 665 O O . GLY A 1 83 ? -54.111 -16.290 18.607 1.00 52.38 83 GLY A O 1
ATOM 666 N N . ALA A 1 84 ? -52.178 -15.162 18.527 1.00 51.56 84 ALA A N 1
ATOM 667 C CA . ALA A 1 84 ? -52.175 -14.858 19.969 1.00 51.56 84 ALA A CA 1
ATOM 668 C C . ALA A 1 84 ? -52.702 -13.463 20.378 1.00 51.56 84 ALA A C 1
ATOM 670 O O . ALA A 1 84 ? -52.820 -13.202 21.573 1.00 51.56 84 ALA A O 1
ATOM 671 N N . ASP A 1 85 ? -53.075 -12.588 19.437 1.00 48.28 85 ASP A N 1
ATOM 672 C CA . ASP A 1 85 ? -53.425 -11.185 19.735 1.00 48.28 85 ASP A CA 1
ATOM 673 C C . ASP A 1 85 ? -54.913 -10.853 19.532 1.00 48.28 85 ASP A C 1
ATOM 675 O O . ASP A 1 85 ? -55.268 -9.877 18.877 1.00 48.28 85 ASP A O 1
ATOM 679 N N . ALA A 1 86 ? -55.812 -11.647 20.121 1.00 52.12 86 ALA A N 1
ATOM 680 C CA . ALA A 1 86 ? -57.232 -11.277 20.208 1.00 52.12 86 ALA A CA 1
ATOM 681 C C . ALA A 1 86 ? -57.633 -10.656 21.562 1.00 52.12 86 ALA A C 1
ATOM 683 O O . ALA A 1 86 ? -58.779 -10.256 21.721 1.00 52.12 86 ALA A O 1
ATOM 684 N N . ASN A 1 87 ? -56.728 -10.553 22.543 1.00 53.72 87 ASN A N 1
ATOM 685 C CA . ASN A 1 87 ? -57.067 -10.043 23.878 1.00 53.72 87 ASN A CA 1
ATOM 686 C C . ASN A 1 87 ? -55.882 -9.331 24.544 1.00 53.72 87 ASN A C 1
ATOM 688 O O . ASN A 1 87 ? -55.192 -9.919 25.376 1.00 53.72 87 ASN A O 1
ATOM 692 N N . LYS A 1 88 ? -55.633 -8.064 24.191 1.00 48.31 88 LYS A N 1
ATOM 693 C CA . LYS A 1 88 ? -54.730 -7.184 24.962 1.00 48.31 88 LYS A CA 1
ATOM 694 C C . LYS A 1 88 ? -54.959 -5.695 24.658 1.00 48.31 88 LYS A C 1
ATOM 696 O O . LYS A 1 88 ? -54.047 -4.964 24.296 1.00 48.31 88 LYS A O 1
ATOM 701 N N . ALA A 1 89 ? -56.196 -5.238 24.832 1.00 53.47 89 ALA A N 1
ATOM 702 C CA . ALA A 1 89 ? -56.427 -3.864 25.274 1.00 53.47 89 ALA A CA 1
ATOM 703 C C . ALA A 1 89 ? -56.386 -3.892 26.815 1.00 53.47 89 ALA A C 1
ATOM 705 O O . ALA A 1 89 ? -56.967 -4.796 27.405 1.00 53.47 89 ALA A O 1
ATOM 706 N N . ASP A 1 90 ? -55.657 -2.972 27.444 1.00 56.16 90 ASP A N 1
ATOM 707 C CA . ASP A 1 90 ? -55.423 -2.867 28.897 1.00 56.16 90 ASP A CA 1
ATOM 708 C C . ASP A 1 90 ? -54.514 -3.914 29.561 1.00 56.16 90 ASP A C 1
ATOM 710 O O . ASP A 1 90 ? -54.940 -4.725 30.385 1.00 56.16 90 ASP A O 1
ATOM 714 N N . ARG A 1 91 ? -53.195 -3.800 29.340 1.00 52.19 91 ARG A N 1
ATOM 715 C CA . ARG A 1 91 ? -52.244 -4.116 30.420 1.00 52.19 91 ARG A CA 1
ATOM 716 C C . ARG A 1 91 ? -51.248 -2.977 30.661 1.00 52.19 91 ARG A C 1
ATOM 718 O O . ARG A 1 91 ? -50.713 -2.429 29.696 1.00 52.19 91 ARG A O 1
ATOM 725 N N . PRO A 1 92 ? -50.994 -2.619 31.933 1.00 54.69 92 PRO A N 1
ATOM 726 C CA . PRO A 1 92 ? -50.011 -1.610 32.304 1.00 54.69 92 PRO A CA 1
ATOM 727 C C . PRO A 1 92 ? -48.594 -2.080 31.952 1.00 54.69 92 PRO A C 1
ATOM 729 O O . PRO A 1 92 ? -48.319 -3.277 31.936 1.00 54.69 92 PRO A O 1
ATOM 732 N N . LYS A 1 93 ? -47.708 -1.116 31.669 1.00 53.47 93 LYS A N 1
ATOM 733 C CA . LYS A 1 93 ? -46.274 -1.298 31.383 1.00 53.47 93 LYS A CA 1
ATOM 734 C C . LYS A 1 93 ? -45.611 -2.214 32.424 1.00 53.47 93 LYS A C 1
ATOM 736 O O . LYS A 1 93 ? -45.205 -1.751 33.487 1.00 53.47 93 LYS A O 1
ATOM 741 N N . GLU A 1 94 ? -45.500 -3.498 32.102 1.00 51.25 94 GLU A N 1
ATOM 742 C CA . GLU A 1 94 ? -44.718 -4.481 32.851 1.00 51.25 94 GLU A CA 1
ATOM 743 C C . GLU A 1 94 ? -43.224 -4.228 32.609 1.00 51.25 94 GLU A C 1
ATOM 745 O O . GLU A 1 94 ? -42.777 -4.026 31.478 1.00 51.25 94 GLU A O 1
ATOM 750 N N . ALA A 1 95 ? -42.463 -4.188 33.704 1.00 58.53 95 ALA A N 1
ATOM 751 C CA . ALA A 1 95 ? -41.010 -4.095 33.706 1.00 58.53 95 ALA A CA 1
ATOM 752 C C . ALA A 1 95 ? -40.384 -5.246 32.890 1.00 58.53 95 ALA A C 1
ATOM 754 O O . ALA A 1 95 ? -40.980 -6.323 32.809 1.00 58.53 95 ALA A O 1
ATOM 755 N N . PRO A 1 96 ? -39.193 -5.045 32.291 1.00 53.81 96 PRO A N 1
ATOM 756 C CA . PRO A 1 96 ? -38.542 -6.049 31.453 1.00 53.81 96 PRO A CA 1
ATOM 757 C C . PRO A 1 96 ? -38.411 -7.381 32.201 1.00 53.81 96 PRO A C 1
ATOM 759 O O . PRO A 1 96 ? -37.732 -7.463 33.225 1.00 53.81 96 PRO A O 1
ATOM 762 N N . SER A 1 97 ? -39.083 -8.413 31.689 1.00 55.28 97 SER A N 1
ATOM 763 C CA . SER A 1 97 ? -39.077 -9.763 32.249 1.00 55.28 97 SER A CA 1
ATOM 764 C C . SER A 1 97 ? -37.654 -10.325 32.298 1.00 55.28 97 SER A C 1
ATOM 766 O O . SER A 1 97 ? -36.917 -10.239 31.312 1.00 55.28 97 SER A O 1
ATOM 768 N N . LEU A 1 98 ? -37.292 -10.930 33.433 1.00 53.53 98 LEU A N 1
ATOM 769 C CA . LEU A 1 98 ? -36.000 -11.580 33.697 1.00 53.53 98 LEU A CA 1
ATOM 770 C C . LEU A 1 98 ? -35.576 -12.562 32.578 1.00 53.53 98 LEU A C 1
ATOM 772 O O . LEU A 1 98 ? -34.386 -12.671 32.286 1.00 53.53 98 LEU A O 1
ATOM 776 N N . GLU A 1 99 ? -36.537 -13.204 31.900 1.00 53.19 99 GLU A N 1
ATOM 777 C CA . GLU A 1 99 ? -36.317 -14.053 30.716 1.00 53.19 99 GLU A CA 1
ATOM 778 C C . GLU A 1 99 ? -35.532 -13.349 29.593 1.00 53.19 99 GLU A C 1
ATOM 780 O O . GLU A 1 99 ? -34.633 -13.940 28.999 1.00 53.19 99 GLU A O 1
ATOM 785 N N . GLY A 1 100 ? -35.809 -12.068 29.328 1.00 52.69 100 GLY A N 1
ATOM 786 C CA . GLY A 1 100 ? -35.162 -11.324 28.242 1.00 52.69 100 GLY A CA 1
ATOM 787 C C . GLY A 1 100 ? -33.707 -10.954 28.542 1.00 52.69 100 GLY A C 1
ATOM 788 O O . GLY A 1 100 ? -32.904 -10.787 27.627 1.00 52.69 100 GLY A O 1
ATOM 789 N N . GLN A 1 101 ? -33.332 -10.869 29.822 1.00 50.88 101 GLN A N 1
ATOM 790 C CA . GLN A 1 101 ? -31.948 -10.600 30.224 1.00 50.88 101 GLN A CA 1
ATOM 791 C C . GLN A 1 101 ? -31.068 -11.858 30.131 1.00 50.88 101 GLN A C 1
ATOM 793 O O . GLN A 1 101 ? -29.864 -11.746 29.892 1.00 50.88 101 GLN A O 1
ATOM 798 N N . MET A 1 102 ? -31.654 -13.058 30.242 1.00 57.03 102 MET A N 1
ATOM 799 C CA . MET A 1 102 ? -30.920 -14.320 30.089 1.00 57.03 102 MET A CA 1
ATOM 800 C C . MET A 1 102 ? -30.533 -14.607 28.623 1.00 57.03 102 MET A C 1
ATOM 802 O O . MET A 1 102 ? -29.446 -15.129 28.364 1.00 57.03 102 MET A O 1
ATOM 806 N N . GLU A 1 103 ? -31.353 -14.185 27.656 1.00 57.25 103 GLU A N 1
ATOM 807 C CA . GLU A 1 103 ? -31.082 -14.308 26.210 1.00 57.25 103 GLU A CA 1
ATOM 808 C C . GLU A 1 103 ? -29.871 -13.452 25.765 1.00 57.25 103 GLU A C 1
ATOM 810 O O . GLU A 1 103 ? -29.020 -13.880 24.975 1.00 57.25 103 GLU A O 1
ATOM 815 N N . VAL A 1 104 ? -29.728 -12.251 26.339 1.00 55.25 104 VAL A N 1
ATOM 816 C CA . VAL A 1 104 ? -28.614 -11.325 26.049 1.00 55.25 104 VAL A CA 1
ATOM 817 C C . VAL A 1 104 ? -27.285 -11.836 26.621 1.00 55.25 104 VAL A C 1
ATOM 819 O O . VAL A 1 104 ? -26.225 -11.665 26.018 1.00 55.25 104 VAL A O 1
ATOM 822 N N . LEU A 1 105 ? -27.314 -12.528 27.763 1.00 56.38 105 LEU A N 1
ATOM 823 C CA . LEU A 1 105 ? -26.107 -13.134 28.333 1.00 56.38 105 LEU A CA 1
ATOM 824 C C . LEU A 1 105 ? -25.666 -14.388 27.561 1.00 56.38 105 LEU A C 1
ATOM 826 O O . LEU A 1 105 ? -24.466 -14.624 27.411 1.00 56.38 105 LEU A O 1
ATOM 830 N N . ARG A 1 106 ? -26.611 -15.151 26.998 1.00 58.91 106 ARG A N 1
ATOM 831 C CA . ARG A 1 106 ? -26.308 -16.335 26.178 1.00 58.91 106 ARG A CA 1
ATOM 832 C C . ARG A 1 106 ? -25.703 -15.972 24.821 1.00 58.91 106 ARG A C 1
ATOM 834 O O . ARG A 1 106 ? -24.760 -16.626 24.379 1.00 58.91 106 ARG A O 1
ATOM 841 N N . SER A 1 107 ? -26.187 -14.901 24.194 1.00 48.53 107 SER A N 1
ATOM 842 C CA . SER A 1 107 ? -25.636 -14.399 22.927 1.00 48.53 107 SER A CA 1
ATOM 843 C C . SER A 1 107 ? -24.206 -13.858 23.079 1.00 48.53 107 SER A C 1
ATOM 845 O O . SER A 1 107 ? -23.381 -14.050 22.185 1.00 48.53 107 SER A O 1
ATOM 847 N N . ARG A 1 108 ? -23.845 -13.297 24.244 1.00 58.34 108 ARG A N 1
ATOM 848 C CA . ARG A 1 108 ? -22.462 -12.870 24.529 1.00 58.34 108 ARG A CA 1
ATOM 849 C C . ARG A 1 108 ? -21.488 -14.041 24.709 1.00 58.34 108 ARG A C 1
ATOM 851 O O . ARG A 1 108 ? -20.332 -13.928 24.311 1.00 58.34 108 ARG A O 1
ATOM 858 N N . ALA A 1 109 ? -21.947 -15.161 25.268 1.00 66.06 109 ALA A N 1
ATOM 859 C CA . ALA A 1 109 ? -21.119 -16.354 25.462 1.00 66.06 109 ALA A CA 1
ATOM 860 C C . ALA A 1 109 ? -20.807 -17.094 24.147 1.00 66.06 109 ALA A C 1
ATOM 862 O O . ALA A 1 109 ? -19.757 -17.719 24.036 1.00 66.06 109 ALA A O 1
ATOM 863 N N . LEU A 1 110 ? -21.688 -16.993 23.144 1.00 57.50 110 LEU A N 1
ATOM 864 C CA . LEU A 1 110 ? -21.515 -17.643 21.839 1.00 57.50 110 LEU A CA 1
ATOM 865 C C . LEU A 1 110 ? -20.705 -16.811 20.829 1.00 57.50 110 LEU A C 1
ATOM 867 O O . LEU A 1 110 ? -20.146 -17.379 19.898 1.00 57.50 110 LEU A O 1
ATOM 871 N N . LEU A 1 111 ? -20.595 -15.489 21.009 1.00 53.97 111 LEU A N 1
ATOM 872 C CA . LEU A 1 111 ? -19.840 -14.612 20.097 1.00 53.97 111 LEU A CA 1
ATOM 873 C C . LEU A 1 111 ? -18.322 -14.609 20.344 1.00 53.97 111 LEU A C 1
ATOM 875 O O . LEU A 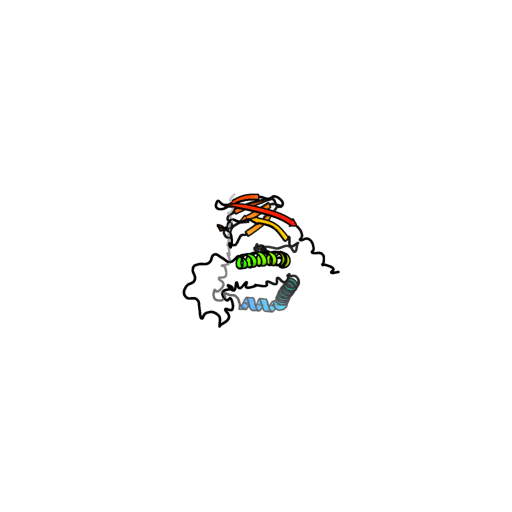1 111 ? -17.552 -14.440 19.402 1.00 53.97 111 LEU A O 1
ATOM 879 N N . LEU A 1 112 ? -17.879 -14.808 21.590 1.00 60.88 112 LEU A N 1
ATOM 880 C CA . LEU A 1 112 ? -16.452 -14.816 21.949 1.00 60.88 112 LEU A CA 1
ATOM 881 C C . LEU A 1 112 ? -15.644 -15.946 21.268 1.00 60.88 112 LEU A C 1
ATOM 883 O O . LEU A 1 112 ? -14.561 -15.649 20.765 1.00 60.88 112 LEU A O 1
ATOM 887 N N . PRO A 1 113 ? -16.144 -17.196 21.172 1.00 57.28 113 PRO A N 1
ATOM 888 C CA . PRO A 1 113 ? -15.461 -18.266 20.444 1.00 57.28 113 PRO A CA 1
ATOM 889 C C . PRO A 1 113 ? -15.420 -18.014 18.936 1.00 57.28 113 PRO A C 1
ATOM 891 O O . PRO A 1 113 ? -14.386 -18.221 18.320 1.00 57.28 113 PRO A O 1
ATOM 894 N N . VAL A 1 114 ? -16.502 -17.488 18.348 1.00 59.06 114 VAL A N 1
ATOM 895 C CA . VAL A 1 114 ? -16.572 -17.228 16.900 1.00 59.06 114 VAL A CA 1
ATOM 896 C C . VAL A 1 114 ? -15.621 -16.101 16.491 1.00 59.06 114 VAL A C 1
ATOM 898 O O . VAL A 1 114 ? -14.996 -16.187 15.445 1.00 59.06 114 VAL A O 1
ATOM 901 N N . ILE A 1 115 ? -15.429 -15.070 17.319 1.00 54.44 115 ILE A N 1
ATOM 902 C CA . ILE A 1 115 ? -14.429 -14.018 17.057 1.00 54.44 115 ILE A CA 1
ATOM 903 C C . ILE A 1 115 ? -12.997 -14.567 17.175 1.00 54.44 115 ILE A C 1
ATOM 905 O O . ILE A 1 115 ? -12.131 -14.181 16.390 1.00 54.44 115 ILE A O 1
ATOM 909 N N . ALA A 1 116 ? -12.751 -15.480 18.120 1.00 57.28 116 ALA A N 1
ATOM 910 C CA . ALA A 1 116 ? -11.456 -16.144 18.273 1.00 57.28 116 ALA A CA 1
ATOM 911 C C . ALA A 1 116 ? -11.163 -17.151 17.142 1.00 57.28 116 ALA A C 1
ATOM 913 O O . ALA A 1 116 ? -10.010 -17.315 16.758 1.00 57.28 116 ALA A O 1
ATOM 914 N N . GLU A 1 117 ? -12.196 -17.795 16.594 1.00 53.66 117 GLU A N 1
ATOM 915 C CA . GLU A 1 117 ? -12.093 -18.831 15.559 1.00 53.66 117 GLU A CA 1
ATOM 916 C C . GLU A 1 117 ? -12.106 -18.263 14.133 1.00 53.66 117 GLU A C 1
ATOM 918 O O . GLU A 1 117 ? -11.400 -18.765 13.263 1.00 53.66 117 GLU A O 1
ATOM 923 N N . VAL A 1 118 ? -12.844 -17.175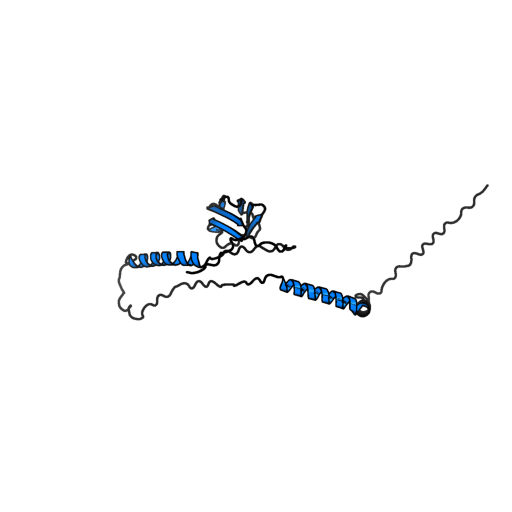 13.887 1.00 46.12 118 VAL A N 1
ATOM 924 C CA . VAL A 1 118 ? -12.893 -16.520 12.567 1.00 46.12 118 VAL A CA 1
ATOM 925 C C . VAL A 1 118 ? -11.613 -15.740 12.275 1.00 46.12 118 VAL A C 1
ATOM 927 O O . VAL A 1 118 ? -11.361 -15.443 11.111 1.00 46.12 118 VAL A O 1
ATOM 930 N N . GLY A 1 119 ? -10.790 -15.434 13.290 1.00 39.44 119 GLY A N 1
ATOM 931 C CA . GLY A 1 119 ? -9.485 -14.803 13.094 1.00 39.44 119 GLY A CA 1
ATOM 932 C C . GLY A 1 119 ? -9.594 -13.612 12.150 1.00 39.44 119 GLY A C 1
ATOM 933 O O . GLY A 1 119 ? -8.932 -13.605 11.117 1.00 39.44 119 GLY A O 1
ATOM 934 N N . ALA A 1 120 ? -10.519 -12.687 12.444 1.00 36.59 120 ALA A N 1
ATOM 935 C CA . ALA A 1 120 ? -10.801 -11.521 11.612 1.00 36.59 120 ALA A CA 1
ATOM 936 C C . ALA A 1 120 ? -9.526 -10.673 11.483 1.00 36.59 120 ALA A C 1
ATOM 938 O O . ALA A 1 120 ? -9.225 -9.806 12.302 1.00 36.59 120 ALA A O 1
ATOM 939 N N . ASP A 1 121 ? -8.755 -11.024 10.462 1.00 40.22 121 ASP A N 1
ATOM 940 C CA . ASP A 1 121 ? -7.432 -10.539 10.139 1.00 40.22 121 ASP A CA 1
ATOM 941 C C . ASP A 1 121 ? -7.581 -9.128 9.574 1.00 40.22 121 ASP A C 1
ATOM 943 O O . ASP A 1 121 ? -8.125 -8.912 8.486 1.00 40.22 121 ASP A O 1
ATOM 947 N N . VAL A 1 122 ? -7.154 -8.136 10.350 1.00 41.66 122 VAL A N 1
ATOM 948 C CA . VAL A 1 122 ? -7.055 -6.756 9.881 1.00 41.66 122 VAL A CA 1
ATOM 949 C C . VAL A 1 122 ? -5.894 -6.716 8.892 1.00 41.66 122 VAL A C 1
ATOM 951 O O . VAL A 1 122 ? -4.741 -6.510 9.267 1.00 41.66 122 VAL A O 1
ATOM 954 N N . GLN A 1 123 ? -6.188 -6.928 7.607 1.00 36.16 123 GLN A N 1
ATOM 955 C CA . GLN A 1 123 ? -5.209 -6.736 6.542 1.00 36.16 123 GLN A CA 1
ATOM 956 C C . GLN A 1 123 ? -4.861 -5.250 6.433 1.00 36.16 123 GLN A C 1
ATOM 958 O O . GLN A 1 123 ? -5.528 -4.466 5.758 1.00 36.16 123 GLN A O 1
ATOM 963 N N . LEU A 1 124 ? -3.766 -4.875 7.090 1.00 41.50 124 LEU A N 1
ATOM 964 C CA . LEU A 1 124 ? -3.037 -3.641 6.844 1.00 41.50 124 LEU A CA 1
ATOM 965 C C . LEU A 1 124 ? -2.474 -3.711 5.420 1.00 41.50 124 LEU A C 1
ATOM 967 O O . LEU A 1 124 ? -1.416 -4.286 5.160 1.00 41.50 124 LEU A O 1
ATOM 971 N N . GLY A 1 125 ? -3.226 -3.172 4.462 1.00 39.31 125 GLY A N 1
ATOM 972 C CA . GLY A 1 125 ? -2.751 -3.006 3.100 1.00 39.31 125 GLY A CA 1
ATOM 973 C C . GLY A 1 125 ? -1.609 -1.999 3.092 1.00 39.31 125 GLY A C 1
ATOM 974 O O . GLY A 1 125 ? -1.858 -0.801 3.164 1.00 39.31 125 GLY A O 1
ATOM 975 N N . ALA A 1 126 ? -0.365 -2.474 2.985 1.00 41.34 126 ALA A N 1
ATOM 976 C CA . ALA A 1 126 ? 0.779 -1.623 2.690 1.00 41.34 126 ALA A CA 1
ATOM 977 C C . ALA A 1 126 ? 0.482 -0.849 1.395 1.00 41.34 126 ALA A C 1
ATOM 979 O O . ALA A 1 126 ? 0.461 -1.415 0.295 1.00 41.34 126 ALA A O 1
ATOM 980 N N . ALA A 1 127 ? 0.173 0.440 1.537 1.00 42.59 127 ALA A N 1
ATOM 981 C CA . ALA A 1 127 ? -0.111 1.331 0.430 1.00 42.59 127 ALA A CA 1
ATOM 982 C C . ALA A 1 127 ? 1.167 1.512 -0.403 1.00 42.59 127 ALA A C 1
ATOM 984 O O . ALA A 1 127 ? 2.063 2.280 -0.081 1.00 42.59 127 ALA A O 1
ATOM 985 N N . LYS A 1 128 ? 1.238 0.705 -1.463 1.00 43.78 128 LYS A N 1
ATOM 986 C CA . LYS A 1 128 ? 2.022 0.805 -2.698 1.00 43.78 128 LYS A CA 1
ATOM 987 C C . LYS A 1 128 ? 2.795 2.128 -2.881 1.00 43.78 128 LYS A C 1
ATOM 989 O O . LYS A 1 128 ? 2.332 3.026 -3.580 1.00 43.78 128 LYS A O 1
ATOM 994 N N . ALA A 1 129 ? 4.020 2.193 -2.358 1.00 39.12 129 ALA A N 1
ATOM 995 C CA . ALA A 1 129 ? 5.029 3.142 -2.820 1.00 39.12 129 ALA A CA 1
ATOM 996 C C . ALA A 1 129 ? 5.556 2.674 -4.189 1.00 39.12 129 ALA A C 1
ATOM 998 O O . ALA A 1 129 ? 6.018 1.543 -4.359 1.00 39.12 129 ALA A O 1
ATOM 999 N N . TRP A 1 130 ? 5.407 3.517 -5.206 1.00 38.22 130 TRP A N 1
ATOM 1000 C CA . TRP A 1 130 ? 5.771 3.214 -6.587 1.00 38.22 130 TRP A CA 1
ATOM 1001 C C . TRP A 1 130 ? 7.294 3.310 -6.758 1.00 38.22 130 TRP A C 1
ATOM 1003 O O . TRP A 1 130 ? 7.842 4.393 -6.923 1.00 38.22 130 TRP A O 1
ATOM 1013 N N . GLY A 1 131 ? 7.979 2.166 -6.726 1.00 40.47 131 GLY A N 1
ATOM 1014 C CA . GLY A 1 131 ? 9.404 2.067 -7.051 1.00 40.47 131 GLY A CA 1
ATOM 1015 C C . GLY A 1 131 ? 10.036 0.815 -6.453 1.00 40.47 131 GLY A C 1
ATOM 1016 O O . GLY A 1 131 ? 10.162 0.729 -5.244 1.00 40.47 131 GLY A O 1
ATOM 1017 N N . PHE A 1 132 ? 10.396 -0.152 -7.307 1.00 39.53 132 PHE A N 1
ATOM 1018 C CA . PHE A 1 132 ? 11.227 -1.329 -6.996 1.00 39.53 132 PHE A CA 1
ATOM 1019 C C . PHE A 1 132 ? 10.964 -2.011 -5.635 1.00 39.53 132 PHE A C 1
ATOM 1021 O O . PHE A 1 132 ? 11.671 -1.772 -4.663 1.00 39.53 132 PHE A O 1
ATOM 1028 N N . VAL A 1 133 ? 10.005 -2.943 -5.577 1.00 41.66 133 VAL A N 1
ATOM 1029 C CA . VAL A 1 133 ? 9.897 -3.862 -4.429 1.00 41.66 133 VAL A CA 1
ATOM 1030 C C . VAL A 1 133 ? 10.892 -5.016 -4.630 1.00 41.66 133 VAL A C 1
ATOM 1032 O O . VAL A 1 133 ? 10.744 -5.757 -5.607 1.00 41.66 133 VAL A O 1
ATOM 1035 N N . PRO A 1 134 ? 11.900 -5.204 -3.758 1.00 39.47 134 PRO A N 1
ATOM 1036 C CA . PRO A 1 134 ? 12.698 -6.423 -3.757 1.00 39.47 134 PRO A CA 1
ATOM 1037 C C . PRO A 1 134 ? 11.826 -7.606 -3.310 1.00 39.47 134 PRO A C 1
ATOM 1039 O O . PRO A 1 134 ? 11.050 -7.505 -2.362 1.00 39.47 134 PRO A O 1
ATOM 1042 N N . LEU A 1 135 ? 11.954 -8.740 -4.001 1.00 40.84 135 LEU A N 1
ATOM 1043 C CA . LEU A 1 135 ? 11.429 -10.041 -3.577 1.00 40.84 135 LEU A CA 1
ATOM 1044 C C . LEU A 1 135 ? 12.014 -10.388 -2.196 1.00 40.84 135 LEU A C 1
ATOM 1046 O O . LEU A 1 135 ? 13.128 -10.893 -2.110 1.00 40.84 135 LEU A O 1
ATOM 1050 N N . GLY A 1 136 ? 11.300 -10.090 -1.112 1.00 38.00 136 GLY A N 1
ATOM 1051 C CA . GLY A 1 136 ? 11.793 -10.351 0.238 1.00 38.00 136 GLY A CA 1
ATOM 1052 C C . GLY A 1 136 ? 10.711 -10.159 1.292 1.00 38.00 136 GLY A C 1
ATOM 1053 O O . GLY A 1 136 ? 10.143 -9.083 1.399 1.00 38.00 136 GLY A O 1
ATOM 1054 N N . HIS A 1 137 ? 10.424 -11.241 2.020 1.00 42.50 137 HIS A N 1
ATOM 1055 C CA . HIS A 1 137 ? 9.726 -11.333 3.309 1.00 42.50 137 HIS A CA 1
ATOM 1056 C C . HIS A 1 137 ? 8.525 -10.396 3.537 1.00 42.50 137 HIS A C 1
ATOM 1058 O O . HIS A 1 137 ? 8.655 -9.227 3.885 1.00 42.50 137 HIS A O 1
ATOM 1064 N N . ARG A 1 138 ? 7.310 -10.958 3.449 1.00 47.78 138 ARG A N 1
ATOM 1065 C CA . ARG A 1 138 ? 6.120 -10.322 4.029 1.00 47.78 138 ARG A CA 1
ATOM 1066 C C . ARG A 1 138 ? 6.295 -10.296 5.549 1.00 47.78 138 ARG A C 1
ATOM 1068 O O . ARG A 1 138 ? 6.105 -11.313 6.210 1.00 47.78 138 ARG A O 1
ATOM 1075 N N . HIS A 1 139 ? 6.702 -9.154 6.085 1.00 55.81 139 HIS A N 1
ATOM 1076 C CA . HIS A 1 139 ? 6.699 -8.918 7.521 1.00 55.81 139 HIS A CA 1
ATOM 1077 C C . HIS A 1 139 ? 5.249 -8.696 7.951 1.00 55.81 139 HIS A C 1
ATOM 1079 O O . HIS A 1 139 ? 4.615 -7.728 7.537 1.00 55.81 139 HIS A O 1
ATOM 1085 N N . GLY A 1 140 ? 4.704 -9.640 8.717 1.00 66.00 140 GLY A N 1
ATOM 1086 C CA . GLY A 1 140 ? 3.422 -9.438 9.377 1.00 66.00 140 GLY A CA 1
ATOM 1087 C C . GLY A 1 140 ? 3.611 -8.469 10.536 1.00 66.00 140 GLY A C 1
ATOM 1088 O O . GLY A 1 140 ? 4.628 -8.510 11.229 1.00 66.00 140 GLY A O 1
ATOM 1089 N N . VAL A 1 141 ? 2.639 -7.589 10.741 1.00 78.62 141 VAL A N 1
ATOM 1090 C CA . VAL A 1 141 ? 2.591 -6.712 11.910 1.00 78.62 141 VAL A CA 1
ATOM 1091 C C . VAL A 1 141 ? 1.565 -7.287 12.865 1.00 78.62 141 VAL A C 1
ATOM 1093 O O . VAL A 1 141 ? 0.399 -7.414 12.503 1.00 78.62 141 VAL A O 1
ATOM 1096 N N . VAL A 1 142 ? 1.989 -7.620 14.083 1.00 80.00 142 VAL A N 1
ATOM 1097 C CA . VAL A 1 142 ? 1.064 -8.035 15.142 1.00 80.00 142 VAL A CA 1
ATOM 1098 C C . VAL A 1 142 ? 0.755 -6.830 16.022 1.00 80.00 142 VAL A C 1
ATOM 1100 O O . VAL A 1 142 ? 1.634 -6.297 16.706 1.00 80.00 142 VAL A O 1
ATOM 1103 N N . VAL A 1 143 ? -0.503 -6.397 15.997 1.00 85.81 143 VAL A N 1
ATOM 1104 C CA . VAL A 1 143 ? -1.028 -5.370 16.900 1.00 85.81 143 VAL A CA 1
ATOM 1105 C C . VAL A 1 143 ? -1.720 -6.087 18.054 1.00 85.81 143 VAL A C 1
ATOM 1107 O O . VAL A 1 143 ? -2.784 -6.668 17.873 1.00 85.81 143 VAL A O 1
ATOM 1110 N N . GLU A 1 144 ? -1.102 -6.082 19.234 1.00 87.19 144 GLU A N 1
ATOM 1111 C CA . GLU A 1 144 ? -1.645 -6.767 20.417 1.00 87.19 144 GLU A CA 1
ATOM 1112 C C . GLU A 1 144 ? -2.844 -6.027 21.006 1.00 87.19 144 GLU A C 1
ATOM 1114 O O . GLU A 1 144 ? -3.791 -6.644 21.492 1.00 87.19 144 GLU A O 1
ATOM 1119 N N . ARG A 1 145 ? -2.800 -4.691 20.993 1.00 87.75 145 ARG A N 1
ATOM 1120 C CA . ARG A 1 145 ? -3.859 -3.856 21.558 1.00 87.75 145 ARG A CA 1
ATOM 1121 C C . ARG A 1 145 ? -3.959 -2.538 20.807 1.00 87.75 145 ARG A C 1
ATOM 1123 O O . ARG A 1 145 ? -2.967 -1.827 20.670 1.00 87.75 145 ARG A O 1
ATOM 1130 N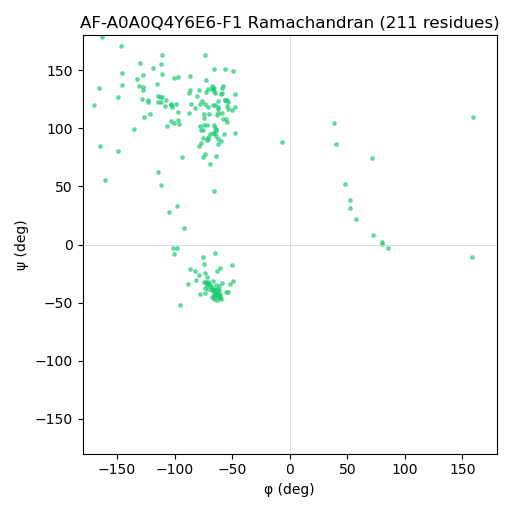 N . LEU A 1 146 ? -5.161 -2.206 20.348 1.00 91.75 146 LEU A N 1
ATOM 1131 C CA . LEU A 1 146 ? -5.460 -0.954 19.660 1.00 91.75 146 LEU A CA 1
ATOM 1132 C C . LEU A 1 146 ? -6.768 -0.374 20.204 1.00 91.75 146 LEU A C 1
ATOM 1134 O O . LEU A 1 146 ? -7.857 -0.797 19.825 1.00 91.75 146 LEU A O 1
ATOM 1138 N N . GLU A 1 147 ? -6.657 0.598 21.102 1.00 91.75 147 GLU A N 1
ATOM 1139 C CA . GLU A 1 147 ? -7.786 1.343 21.651 1.00 91.75 147 GLU A CA 1
ATOM 1140 C C . GLU A 1 147 ? -7.787 2.746 21.058 1.00 91.75 147 GLU A C 1
ATOM 1142 O O . GLU A 1 147 ? -7.003 3.610 21.451 1.00 91.75 147 GLU A O 1
ATOM 1147 N N . LEU A 1 148 ? -8.666 2.949 20.075 1.00 93.56 148 LEU A N 1
ATOM 1148 C CA . LEU A 1 148 ? -8.853 4.232 19.408 1.00 93.56 148 LEU A CA 1
ATOM 1149 C C . LEU A 1 148 ? -10.090 4.965 19.958 1.00 93.56 148 LEU A C 1
ATOM 1151 O O . LEU A 1 148 ? -11.124 4.316 20.199 1.00 93.56 148 LEU A O 1
ATOM 1155 N N . PRO A 1 149 ? -10.016 6.306 20.078 1.00 93.69 149 PRO A N 1
ATOM 1156 C CA . PRO A 1 149 ? -11.153 7.173 20.367 1.00 93.69 149 PRO A CA 1
ATOM 1157 C C . PRO A 1 149 ? -12.346 6.901 19.462 1.00 93.69 149 PRO A C 1
ATOM 1159 O O . PRO A 1 149 ? -12.184 6.562 18.283 1.00 93.69 149 PRO A O 1
ATOM 1162 N N . ALA A 1 150 ? -13.555 7.120 19.978 1.00 91.12 150 ALA A N 1
ATOM 1163 C CA . ALA A 1 150 ? -14.778 6.901 19.206 1.00 91.12 150 ALA A CA 1
ATOM 1164 C C . ALA A 1 150 ? -14.810 7.753 17.922 1.00 91.12 150 ALA A C 1
ATOM 1166 O O . ALA A 1 150 ? -15.279 7.285 16.887 1.00 91.12 150 ALA A O 1
ATOM 1167 N N . ALA A 1 151 ? -14.226 8.956 17.968 1.00 93.31 151 ALA A N 1
ATOM 1168 C CA . ALA A 1 151 ? -14.130 9.877 16.836 1.00 93.31 151 ALA A CA 1
ATOM 1169 C C . ALA A 1 151 ? -13.300 9.349 15.646 1.00 93.31 151 ALA A C 1
ATOM 1171 O O . ALA A 1 151 ? -13.477 9.821 14.521 1.00 93.31 151 ALA A O 1
ATOM 1172 N N . LEU A 1 152 ? -12.395 8.389 15.878 1.00 91.12 152 LEU A N 1
ATOM 1173 C CA . LEU A 1 152 ? -11.534 7.799 14.844 1.00 91.12 152 LEU A CA 1
ATOM 1174 C C . LEU A 1 152 ? -12.032 6.431 14.355 1.00 91.12 152 LEU A C 1
ATOM 1176 O O . LEU A 1 152 ? -11.514 5.908 13.368 1.00 91.12 152 LEU A O 1
ATOM 1180 N N . ARG A 1 153 ? -13.046 5.841 15.002 1.00 88.56 153 ARG A N 1
ATOM 1181 C CA . ARG A 1 153 ? -13.612 4.557 14.564 1.00 88.56 153 ARG A CA 1
ATOM 1182 C C . ARG A 1 153 ? -14.321 4.717 13.221 1.00 88.56 153 ARG A C 1
ATOM 1184 O O . ARG A 1 153 ? -15.104 5.641 13.026 1.00 88.56 153 ARG A O 1
ATOM 1191 N N . GLY A 1 154 ? -14.051 3.796 12.298 1.00 88.31 154 GLY A N 1
ATOM 1192 C CA . GLY A 1 154 ? -14.615 3.818 10.944 1.00 88.31 154 GLY A CA 1
ATOM 1193 C C . GLY A 1 154 ? -13.908 4.766 9.970 1.00 88.31 154 GLY A C 1
ATOM 1194 O O . GLY A 1 154 ? -14.302 4.827 8.808 1.00 88.31 154 GLY A O 1
ATOM 1195 N N . ARG A 1 155 ? -12.856 5.480 10.400 1.00 91.62 155 ARG A N 1
ATOM 1196 C CA . ARG A 1 155 ? -11.956 6.194 9.485 1.00 91.62 155 ARG A CA 1
ATOM 1197 C C . ARG A 1 155 ? -10.853 5.259 8.998 1.00 91.62 155 ARG A C 1
ATOM 1199 O O . ARG A 1 155 ? -10.388 4.401 9.745 1.00 91.62 155 ARG A O 1
ATOM 1206 N N . ALA A 1 156 ? -10.435 5.434 7.747 1.00 89.25 156 ALA A N 1
ATOM 1207 C CA . ALA A 1 156 ? -9.213 4.807 7.261 1.00 89.25 156 ALA A CA 1
ATOM 1208 C C . ALA A 1 156 ? -8.029 5.411 8.023 1.00 89.25 156 ALA A C 1
ATOM 1210 O O . ALA A 1 156 ? -7.984 6.622 8.198 1.00 89.25 156 ALA A O 1
ATOM 1211 N N . LEU A 1 157 ? -7.101 4.583 8.491 1.00 93.25 157 LEU A N 1
ATOM 1212 C CA . LEU A 1 157 ? -5.876 5.013 9.160 1.00 93.25 157 LEU A CA 1
ATOM 1213 C C . LEU A 1 157 ? -4.710 4.246 8.543 1.00 93.25 157 LEU A C 1
ATOM 1215 O O . LEU A 1 157 ? -4.846 3.063 8.227 1.00 93.25 157 LEU A O 1
ATOM 1219 N N . ASN A 1 158 ? -3.573 4.913 8.394 1.00 92.38 158 ASN A N 1
ATOM 1220 C CA . ASN A 1 158 ? -2.355 4.324 7.862 1.00 92.38 158 ASN A CA 1
ATOM 1221 C C . ASN A 1 158 ? -1.394 4.044 9.018 1.00 92.38 158 ASN A C 1
ATOM 1223 O O . ASN A 1 158 ? -0.993 4.956 9.736 1.00 92.38 158 ASN A O 1
ATOM 1227 N N . LEU A 1 159 ? -1.026 2.776 9.203 1.00 91.81 159 LEU A N 1
ATOM 1228 C CA . LEU A 1 159 ? 0.029 2.374 10.128 1.00 91.81 159 LEU A CA 1
ATOM 1229 C C . LEU A 1 159 ? 1.287 2.065 9.319 1.00 91.81 159 LEU A C 1
ATOM 1231 O O . LEU A 1 159 ? 1.293 1.144 8.504 1.00 91.81 159 LEU A O 1
ATOM 1235 N N . GLU A 1 160 ? 2.353 2.813 9.564 1.00 89.81 160 GLU A N 1
ATOM 1236 C CA . GLU A 1 160 ? 3.651 2.598 8.935 1.00 89.81 160 GLU A CA 1
ATOM 1237 C C . GLU A 1 160 ? 4.683 2.209 9.987 1.00 89.81 160 GLU A C 1
ATOM 1239 O O . GLU A 1 160 ? 4.720 2.783 11.075 1.00 89.81 160 GLU A O 1
ATOM 1244 N N . ILE A 1 161 ? 5.523 1.230 9.657 1.00 90.00 161 ILE A N 1
ATOM 1245 C CA . ILE A 1 161 ? 6.583 0.735 10.533 1.00 90.00 161 ILE A CA 1
ATOM 1246 C C . ILE A 1 161 ? 7.911 0.865 9.803 1.00 90.00 161 ILE A C 1
ATOM 1248 O O . ILE A 1 161 ? 8.081 0.307 8.721 1.00 90.00 161 ILE A O 1
ATOM 1252 N N . ALA A 1 162 ? 8.848 1.586 10.410 1.00 87.38 162 ALA A N 1
ATOM 1253 C CA . ALA A 1 162 ? 10.187 1.813 9.886 1.00 87.38 162 ALA A CA 1
ATOM 1254 C C . ALA A 1 162 ? 11.187 1.893 11.046 1.00 87.38 162 ALA A C 1
ATOM 1256 O O . ALA A 1 162 ? 10.902 2.507 12.074 1.00 87.38 162 ALA A O 1
ATOM 1257 N N . ASP A 1 163 ? 12.351 1.258 10.897 1.00 88.81 163 ASP A N 1
ATOM 1258 C CA . ASP A 1 163 ? 13.477 1.359 11.840 1.00 88.81 163 ASP A CA 1
ATOM 1259 C C . ASP A 1 163 ? 13.118 1.064 13.313 1.00 88.81 163 ASP A C 1
ATOM 1261 O O . ASP A 1 163 ? 13.579 1.730 14.241 1.00 88.81 163 ASP A O 1
ATOM 1265 N N . GLY A 1 164 ? 12.246 0.073 13.543 1.00 88.81 164 GLY A N 1
ATOM 1266 C CA . GLY A 1 164 ? 11.781 -0.305 14.888 1.00 88.81 164 GLY A CA 1
ATOM 1267 C C . GLY A 1 164 ? 10.820 0.701 15.532 1.00 88.81 164 GLY A C 1
ATOM 1268 O O . GLY A 1 164 ? 10.464 0.562 16.703 1.00 88.81 164 GLY A O 1
ATOM 1269 N N . ARG A 1 165 ? 10.372 1.703 14.775 1.00 92.81 165 ARG A N 1
ATOM 1270 C CA . ARG A 1 165 ? 9.344 2.666 15.162 1.00 92.81 165 ARG A CA 1
ATOM 1271 C C . ARG A 1 165 ? 8.100 2.458 14.322 1.00 92.81 165 ARG A C 1
ATOM 1273 O O . ARG A 1 165 ? 8.159 1.941 13.209 1.00 92.81 165 ARG A O 1
ATOM 1280 N N . TRP A 1 166 ? 6.969 2.871 14.861 1.00 94.06 166 TRP A N 1
ATOM 1281 C CA . TRP A 1 166 ? 5.704 2.878 14.152 1.00 94.06 166 TRP A CA 1
ATOM 1282 C C . TRP A 1 166 ? 5.075 4.264 14.236 1.00 94.06 166 TRP A C 1
ATOM 1284 O O . TRP A 1 166 ? 5.227 4.970 15.233 1.00 94.06 166 TRP A O 1
ATOM 1294 N N . ARG A 1 167 ? 4.377 4.652 13.170 1.00 95.38 167 ARG A N 1
ATOM 1295 C CA . ARG A 1 167 ? 3.608 5.891 13.078 1.00 95.38 167 ARG A CA 1
ATOM 1296 C C . ARG A 1 167 ? 2.213 5.593 12.551 1.00 95.38 167 ARG A C 1
ATOM 1298 O O . ARG A 1 167 ? 2.054 4.807 11.621 1.00 95.38 167 ARG A O 1
ATOM 1305 N N . LEU A 1 168 ? 1.215 6.212 13.164 1.00 94.69 168 LEU A N 1
ATOM 1306 C CA . LEU A 1 168 ? -0.180 6.157 12.759 1.00 94.69 168 LEU A CA 1
ATOM 1307 C C . LEU A 1 168 ? -0.553 7.515 12.162 1.00 94.69 168 LEU A C 1
ATOM 1309 O O . LEU A 1 168 ? -0.467 8.532 12.854 1.00 94.69 168 LEU A O 1
ATOM 1313 N N . THR A 1 169 ? -0.956 7.536 10.896 1.00 96.00 169 THR A N 1
ATOM 1314 C CA . THR A 1 169 ? -1.378 8.741 10.175 1.00 96.00 169 THR A CA 1
ATOM 1315 C C . THR A 1 169 ? -2.830 8.631 9.702 1.00 96.00 169 THR A C 1
ATOM 1317 O O . THR A 1 169 ? -3.360 7.541 9.478 1.00 96.00 169 THR A O 1
ATOM 1320 N N . ASP A 1 170 ? -3.501 9.773 9.574 1.00 94.62 170 ASP A N 1
ATOM 1321 C CA . ASP A 1 170 ? -4.786 9.886 8.865 1.00 94.62 170 ASP A CA 1
ATOM 1322 C C . ASP A 1 170 ? -4.551 9.801 7.334 1.00 94.62 170 ASP A C 1
ATOM 1324 O O . ASP A 1 170 ? -3.426 10.024 6.887 1.00 94.62 170 ASP A O 1
ATOM 1328 N N . PRO A 1 171 ? -5.563 9.535 6.487 1.00 90.38 171 PRO A N 1
ATOM 1329 C CA . PRO A 1 171 ? -5.497 9.602 5.021 1.00 90.38 171 PRO A CA 1
ATOM 1330 C C . PRO A 1 171 ? -4.908 10.882 4.419 1.00 90.38 171 PRO A C 1
ATOM 1332 O O . PRO A 1 171 ? -4.540 10.876 3.249 1.00 90.38 171 PRO A O 1
ATOM 1335 N N . ASN A 1 172 ? -4.820 11.967 5.190 1.00 94.88 172 ASN A N 1
ATOM 1336 C CA . ASN A 1 172 ? -4.152 13.208 4.794 1.00 94.88 172 ASN A CA 1
ATOM 1337 C C . ASN A 1 172 ? -2.662 13.260 5.203 1.00 94.88 172 ASN A C 1
ATOM 1339 O O . ASN A 1 172 ? -2.085 14.343 5.241 1.00 94.88 172 ASN A O 1
ATOM 1343 N N . ASP A 1 173 ? -2.068 12.127 5.589 1.00 93.81 173 ASP A N 1
ATOM 1344 C CA . ASP A 1 173 ? -0.701 11.987 6.119 1.00 93.81 173 ASP A CA 1
ATOM 1345 C C . ASP A 1 173 ? -0.413 12.823 7.382 1.00 93.81 173 ASP A C 1
ATOM 1347 O O . ASP A 1 173 ? 0.736 13.095 7.738 1.00 93.81 173 ASP A O 1
ATOM 1351 N N . VAL A 1 174 ? -1.463 13.201 8.117 1.00 95.69 174 VAL A N 1
ATOM 1352 C CA . VAL A 1 174 ? -1.330 13.890 9.405 1.00 95.69 174 VAL A CA 1
ATOM 1353 C C . VAL A 1 174 ? -0.974 12.868 10.479 1.00 95.69 174 VAL A C 1
ATOM 1355 O O . VAL A 1 174 ? -1.730 11.924 10.713 1.00 95.69 174 VAL A O 1
ATOM 1358 N N . LEU A 1 175 ? 0.168 13.069 11.140 1.00 95.81 175 LEU A N 1
ATOM 1359 C CA . LEU A 1 175 ? 0.630 12.226 12.240 1.00 95.81 175 LEU A CA 1
ATOM 1360 C C . LEU A 1 175 ? -0.322 12.324 13.435 1.00 95.81 175 LEU A C 1
ATOM 1362 O O . LEU A 1 175 ? -0.517 13.398 14.000 1.00 95.81 175 LEU A O 1
ATOM 1366 N N . LEU A 1 176 ? -0.886 11.182 13.821 1.00 95.75 176 LEU A N 1
ATOM 1367 C CA . LEU A 1 176 ? -1.750 11.049 14.988 1.00 95.75 176 LEU A CA 1
ATOM 1368 C C . LEU A 1 176 ? -0.938 10.586 16.200 1.00 95.75 176 LEU A C 1
ATOM 1370 O O . LEU A 1 176 ? -0.998 11.206 17.258 1.00 95.75 176 LEU A O 1
ATOM 1374 N N . ILE A 1 177 ? -0.185 9.494 16.041 1.00 96.12 177 ILE A N 1
ATOM 1375 C CA . ILE A 1 177 ? 0.614 8.864 17.099 1.00 96.12 177 ILE A CA 1
ATOM 1376 C C . ILE A 1 177 ? 1.894 8.282 16.506 1.00 96.12 177 ILE A C 1
ATOM 1378 O O . I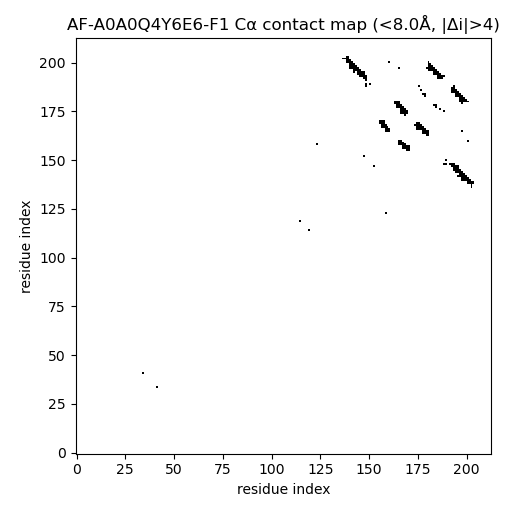LE A 1 177 ? 1.885 7.758 15.395 1.00 96.12 177 ILE A O 1
ATOM 1382 N N . GLU A 1 178 ? 2.968 8.297 17.288 1.00 96.75 178 GLU A N 1
ATOM 1383 C CA . GLU A 1 178 ? 4.175 7.514 17.035 1.00 96.75 178 GLU A CA 1
ATOM 1384 C C . GLU A 1 178 ? 4.613 6.729 18.279 1.00 96.75 178 GLU A C 1
ATOM 1386 O O . GLU A 1 178 ? 4.293 7.095 19.413 1.00 96.75 178 GLU A O 1
ATOM 1391 N N . GLY A 1 179 ? 5.351 5.643 18.062 1.00 95.88 179 GLY A N 1
ATOM 1392 C CA . GLY A 1 179 ? 5.877 4.803 19.130 1.00 95.88 179 GLY A CA 1
ATOM 1393 C C . GLY A 1 179 ? 6.997 3.873 18.682 1.00 95.88 179 GLY A C 1
ATOM 1394 O O . GLY A 1 179 ? 7.384 3.840 17.515 1.00 95.88 179 GLY A O 1
ATOM 1395 N N . GLN A 1 180 ? 7.538 3.109 19.631 1.00 95.50 180 GLN A N 1
ATOM 1396 C CA . GLN A 1 180 ? 8.500 2.040 19.351 1.00 95.50 180 GLN A CA 1
ATOM 1397 C C . GLN A 1 180 ? 7.789 0.687 19.291 1.00 95.50 180 GLN A C 1
ATOM 1399 O O . GLN A 1 180 ? 6.834 0.444 20.031 1.00 95.50 180 GLN A O 1
ATOM 1404 N N . VAL A 1 181 ? 8.239 -0.194 18.398 1.00 93.00 181 VAL A N 1
ATOM 1405 C CA . VAL A 1 181 ? 7.736 -1.571 18.322 1.00 93.00 181 VAL A CA 1
ATOM 1406 C C . VAL A 1 181 ? 8.138 -2.309 19.603 1.00 93.00 181 VAL A C 1
ATOM 1408 O O . VAL A 1 181 ? 9.283 -2.226 20.038 1.00 93.00 181 VAL A O 1
ATOM 1411 N N . GLY A 1 182 ? 7.186 -3.004 20.219 1.00 92.31 182 GLY A N 1
ATOM 1412 C CA . GLY A 1 182 ? 7.327 -3.701 21.499 1.00 92.31 182 GLY A CA 1
ATOM 1413 C C . GLY A 1 182 ? 7.093 -2.825 22.735 1.00 92.31 182 GLY A C 1
ATOM 1414 O O . GLY A 1 182 ? 7.138 -3.340 23.849 1.00 92.31 182 GLY A O 1
ATOM 1415 N N . ALA A 1 183 ? 6.844 -1.519 22.570 1.00 94.81 183 ALA A N 1
ATOM 1416 C CA . ALA A 1 183 ? 6.546 -0.610 23.673 1.00 94.81 183 ALA A CA 1
ATOM 1417 C C . ALA A 1 183 ? 5.101 -0.085 23.575 1.00 94.81 183 ALA A C 1
ATOM 1419 O O . ALA A 1 183 ? 4.714 0.443 22.526 1.00 94.81 183 ALA A O 1
ATOM 1420 N N . PRO A 1 184 ? 4.285 -0.192 24.641 1.00 94.12 184 PRO A N 1
ATOM 1421 C CA . PRO A 1 184 ? 2.952 0.394 24.650 1.00 94.12 184 PRO A CA 1
ATOM 1422 C C . PRO A 1 184 ? 3.047 1.921 24.721 1.00 94.12 184 PRO A C 1
ATOM 1424 O O . PRO A 1 184 ? 3.778 2.473 25.544 1.00 94.12 184 PRO A O 1
ATOM 1427 N N . VAL A 1 185 ? 2.268 2.605 23.885 1.00 96.94 185 VAL A N 1
ATOM 1428 C CA . VAL A 1 185 ? 2.131 4.065 23.912 1.00 96.94 185 VAL A CA 1
ATOM 1429 C C . VAL A 1 185 ? 0.719 4.425 24.348 1.00 96.94 185 VAL A C 1
ATOM 1431 O O . VAL A 1 185 ? -0.260 3.945 23.777 1.00 96.94 185 VAL A O 1
ATOM 1434 N N . SER A 1 186 ? 0.630 5.279 25.367 1.00 95.19 186 SER A N 1
ATOM 1435 C CA . SER A 1 186 ? -0.614 5.880 25.846 1.00 95.19 186 SER A CA 1
ATOM 1436 C C . SER A 1 186 ? -0.552 7.381 25.599 1.00 95.19 186 SER A C 1
ATOM 1438 O O . SER A 1 186 ? 0.381 8.045 26.052 1.00 95.19 186 SER A O 1
ATOM 1440 N N . THR A 1 187 ? -1.517 7.918 24.862 1.00 96.19 187 THR A N 1
ATOM 1441 C CA . THR A 1 187 ? -1.633 9.361 24.619 1.00 96.19 187 THR A CA 1
ATOM 1442 C C . THR A 1 187 ? -3.098 9.769 24.512 1.00 96.19 187 THR A C 1
ATOM 1444 O O . THR A 1 187 ? -3.981 8.918 24.485 1.00 96.19 187 THR A O 1
ATOM 1447 N N . GLN A 1 188 ? -3.379 11.069 24.471 1.00 95.31 188 GLN A N 1
ATOM 1448 C CA . GLN A 1 188 ? -4.724 11.575 24.218 1.00 95.31 188 GLN A CA 1
ATOM 1449 C C . GLN A 1 188 ? -4.868 11.972 22.749 1.00 95.31 188 GLN A C 1
ATOM 1451 O O . GLN A 1 188 ? -4.165 12.853 22.261 1.00 95.31 188 GLN A O 1
ATOM 1456 N N . LEU A 1 189 ? -5.810 11.343 22.053 1.00 92.44 189 LEU A N 1
ATOM 1457 C CA . LEU A 1 189 ? -6.198 11.671 20.685 1.00 92.44 189 LEU A CA 1
ATOM 1458 C C . LEU A 1 189 ? -7.600 12.269 20.712 1.00 92.44 189 LEU A C 1
ATOM 1460 O O . LEU A 1 189 ? -8.521 11.668 21.257 1.00 92.44 189 LEU A O 1
ATOM 1464 N N . ALA A 1 190 ? -7.769 13.450 20.116 1.00 91.00 190 ALA A N 1
ATOM 1465 C CA . ALA A 1 190 ? -9.055 14.154 20.098 1.00 91.00 190 ALA A CA 1
ATOM 1466 C C . ALA A 1 190 ? -9.689 14.341 21.500 1.00 91.00 190 ALA A C 1
ATOM 1468 O O . ALA A 1 190 ? -10.908 14.362 21.634 1.00 91.00 190 ALA A O 1
ATOM 1469 N N . GLY A 1 191 ? -8.861 14.475 22.545 1.00 93.31 191 GLY A N 1
ATOM 1470 C CA . GLY A 1 191 ? -9.313 14.636 23.932 1.00 93.31 191 GLY A CA 1
ATOM 1471 C C . GLY A 1 191 ? -9.727 13.340 24.642 1.00 93.31 191 GLY A C 1
ATOM 1472 O O . GLY A 1 191 ? -10.121 13.396 25.804 1.00 93.31 191 GLY A O 1
ATOM 1473 N N . GLU A 1 192 ? -9.610 12.180 23.991 1.00 94.38 192 GLU A N 1
ATOM 1474 C CA . GLU A 1 192 ? -9.873 10.862 24.582 1.00 94.38 192 GLU A CA 1
ATOM 1475 C C . GLU A 1 192 ? -8.569 10.059 24.732 1.00 94.38 192 GLU A C 1
ATOM 1477 O O . GLU A 1 192 ? -7.666 10.187 23.899 1.00 94.38 192 GLU A O 1
ATOM 1482 N N . PRO A 1 193 ? -8.431 9.221 25.776 1.00 94.12 193 PRO A N 1
ATOM 1483 C CA . PRO A 1 193 ? -7.267 8.357 25.931 1.00 94.12 193 PRO A CA 1
ATOM 1484 C C . PRO A 1 193 ? -7.227 7.294 24.826 1.00 94.12 193 PRO A C 1
ATOM 1486 O O . PRO A 1 193 ? -8.228 6.645 24.526 1.00 94.12 193 PRO A O 1
ATOM 1489 N N . ALA A 1 194 ? -6.048 7.100 24.252 1.00 94.31 194 ALA A N 1
ATOM 1490 C CA . ALA A 1 194 ? -5.754 6.115 23.228 1.00 94.31 194 ALA A CA 1
ATOM 1491 C C . ALA A 1 194 ? -4.546 5.282 23.661 1.00 94.31 194 ALA A C 1
ATOM 1493 O O . ALA A 1 194 ? -3.528 5.832 24.090 1.00 94.31 194 ALA A O 1
ATOM 1494 N N . ILE A 1 195 ? -4.657 3.959 23.536 1.00 93.06 195 ILE A N 1
ATOM 1495 C CA . ILE A 1 195 ? -3.584 3.018 23.871 1.00 93.06 195 ILE A CA 1
ATOM 1496 C C . ILE A 1 195 ? -3.284 2.178 22.639 1.00 93.06 195 ILE A C 1
ATOM 1498 O O . ILE A 1 195 ? -4.170 1.519 22.094 1.00 93.06 195 ILE A O 1
ATOM 1502 N N . VAL A 1 196 ? -2.024 2.174 22.220 1.00 91.00 196 VAL A N 1
ATOM 1503 C CA . VAL A 1 196 ? -1.563 1.399 21.069 1.00 91.00 196 VAL A CA 1
ATOM 1504 C C . VAL A 1 196 ? -0.356 0.565 21.478 1.00 91.00 196 VAL A C 1
ATOM 1506 O O . VAL A 1 196 ? 0.635 1.094 21.983 1.00 91.00 196 VAL A O 1
ATOM 1509 N N . HIS A 1 197 ? -0.444 -0.746 21.260 1.00 92.38 197 HIS A N 1
ATOM 1510 C CA . HIS A 1 197 ? 0.643 -1.690 21.475 1.00 92.38 197 HIS A CA 1
ATOM 1511 C C . HIS A 1 197 ? 0.885 -2.521 20.213 1.00 92.38 197 HIS A C 1
ATOM 1513 O O . HIS A 1 197 ? 0.080 -3.378 19.837 1.00 92.38 197 HIS A O 1
ATOM 1519 N N . VAL A 1 198 ? 2.015 -2.251 19.560 1.00 90.94 198 VAL A N 1
ATOM 1520 C CA . VAL A 1 198 ? 2.491 -2.984 18.383 1.00 90.94 198 VAL A CA 1
ATOM 1521 C C . VAL A 1 198 ? 3.605 -3.906 18.847 1.00 90.94 198 VAL A C 1
ATOM 1523 O O . VAL A 1 198 ? 4.687 -3.427 19.166 1.00 90.94 198 VAL A O 1
ATOM 1526 N N . ALA A 1 199 ? 3.346 -5.207 18.924 1.00 82.81 199 ALA A N 1
ATOM 1527 C CA . ALA A 1 199 ? 4.215 -6.132 19.644 1.00 82.81 199 ALA A CA 1
ATOM 1528 C C . ALA A 1 199 ? 5.473 -6.507 18.869 1.00 82.81 199 ALA A C 1
ATOM 1530 O O . ALA A 1 199 ? 6.558 -6.558 19.441 1.00 82.81 199 ALA A O 1
ATOM 1531 N N . THR A 1 200 ? 5.355 -6.776 17.567 1.00 74.50 200 THR A N 1
ATOM 1532 C CA . THR A 1 200 ? 6.492 -7.193 16.739 1.00 74.50 200 THR A CA 1
ATOM 1533 C C . THR A 1 200 ? 6.153 -7.090 15.250 1.00 74.50 200 THR A C 1
ATOM 1535 O O . THR A 1 200 ? 5.094 -7.534 14.804 1.00 74.50 200 THR A O 1
ATOM 1538 N N . ALA A 1 201 ? 7.086 -6.524 14.480 1.00 63.47 201 ALA A N 1
ATOM 1539 C CA . ALA A 1 201 ? 7.176 -6.675 13.030 1.00 63.47 201 ALA A CA 1
ATOM 1540 C C . ALA A 1 201 ? 8.139 -7.838 12.749 1.00 63.47 201 ALA A C 1
ATOM 1542 O O . ALA A 1 201 ? 9.322 -7.652 12.473 1.00 63.47 201 ALA A O 1
ATOM 1543 N N . GLY A 1 202 ? 7.660 -9.057 12.963 1.00 59.78 202 GLY A N 1
ATOM 1544 C CA . GLY A 1 202 ? 8.456 -10.278 12.863 1.00 59.78 202 GLY A CA 1
ATOM 1545 C C . GLY A 1 202 ? 8.022 -11.108 11.662 1.00 59.78 202 GLY A C 1
ATOM 1546 O O . GLY A 1 202 ? 6.931 -10.892 11.127 1.00 59.78 202 GLY A O 1
ATOM 1547 N N . PRO A 1 203 ? 8.842 -12.071 11.205 1.00 55.56 203 PRO A N 1
ATOM 1548 C CA . PRO A 1 203 ? 8.322 -13.124 10.343 1.00 55.56 203 PRO A CA 1
ATOM 1549 C C . PRO A 1 203 ? 7.136 -13.762 11.072 1.00 55.56 203 PRO A C 1
ATOM 1551 O O . PRO A 1 203 ? 7.276 -14.154 12.232 1.00 55.56 203 PRO A O 1
ATOM 1554 N N . LEU A 1 204 ? 5.965 -13.794 10.424 1.00 50.97 204 LEU A N 1
ATOM 1555 C CA . LEU A 1 204 ? 4.780 -14.446 10.984 1.00 50.97 204 LEU A CA 1
ATOM 1556 C C . LEU A 1 204 ? 5.204 -15.827 11.499 1.00 50.97 204 LEU A C 1
ATOM 1558 O O . LEU A 1 204 ? 5.881 -16.541 10.746 1.00 50.97 204 LEU A O 1
ATOM 1562 N N . PRO A 1 205 ? 4.873 -16.203 12.750 1.00 50.78 205 PRO A N 1
ATOM 1563 C CA . PRO A 1 205 ? 5.149 -17.548 13.218 1.00 50.78 205 PRO A CA 1
ATOM 1564 C C . PRO A 1 205 ? 4.503 -18.491 12.212 1.00 50.78 205 PRO A C 1
ATOM 1566 O O . PRO A 1 205 ? 3.307 -18.397 11.934 1.00 50.78 205 PRO A O 1
ATOM 1569 N N . MET A 1 206 ? 5.334 -19.319 11.583 1.00 48.06 206 MET A N 1
ATOM 1570 C CA . MET A 1 206 ? 4.897 -20.306 10.611 1.00 48.06 206 MET A CA 1
ATOM 1571 C C . MET A 1 206 ? 3.843 -21.151 11.329 1.00 48.06 206 MET A C 1
ATOM 1573 O O . MET A 1 206 ? 4.183 -21.848 12.285 1.00 48.06 206 MET A O 1
ATOM 1577 N N . GLN A 1 207 ? 2.565 -20.987 10.969 1.00 49.25 207 GLN A N 1
ATOM 1578 C CA . GLN A 1 207 ? 1.478 -21.719 11.609 1.00 49.25 207 GLN A CA 1
ATOM 1579 C C . GLN A 1 207 ? 1.779 -23.205 11.415 1.00 49.25 207 GLN A C 1
ATOM 1581 O O . GLN A 1 207 ? 1.749 -23.713 10.294 1.00 49.25 207 GLN A O 1
ATOM 1586 N N . LEU A 1 208 ? 2.169 -23.874 12.501 1.00 42.75 208 LEU A N 1
ATOM 1587 C CA . LEU A 1 208 ? 2.365 -25.314 12.513 1.00 42.75 208 LEU A CA 1
ATOM 1588 C C . LEU A 1 208 ? 1.030 -25.949 12.112 1.00 42.75 208 LEU A C 1
ATOM 1590 O O . LEU A 1 208 ? -0.000 -25.563 12.672 1.00 42.75 208 LEU A O 1
ATOM 1594 N N . PRO A 1 209 ? 1.014 -26.885 11.145 1.00 48.38 209 PRO A N 1
ATOM 1595 C CA . PRO A 1 209 ? -0.207 -27.589 10.803 1.00 48.38 209 PRO A CA 1
ATOM 1596 C C . PRO A 1 209 ? -0.731 -28.253 12.074 1.00 48.38 209 PRO A C 1
ATOM 1598 O O . PRO A 1 209 ? -0.006 -28.995 12.738 1.00 48.38 209 PRO A O 1
ATOM 1601 N N . LEU A 1 210 ? -1.982 -27.955 12.420 1.00 46.03 210 LEU A N 1
ATOM 1602 C CA . LEU A 1 210 ? -2.712 -28.666 13.456 1.00 46.03 210 LEU A CA 1
ATOM 1603 C C . LEU A 1 210 ? -2.842 -30.122 12.996 1.00 46.03 210 LEU A C 1
ATOM 1605 O O . LEU A 1 210 ? -3.763 -30.479 12.265 1.00 46.03 210 LEU A O 1
ATOM 1609 N N . THR A 1 211 ? -1.883 -30.967 13.371 1.00 53.53 211 THR A N 1
ATOM 1610 C CA . THR A 1 211 ? -2.055 -32.418 13.351 1.00 53.53 211 THR A CA 1
ATOM 1611 C C . THR A 1 211 ? -3.145 -32.737 14.358 1.00 53.53 211 THR A C 1
ATOM 1613 O O . THR A 1 211 ? -2.906 -32.728 15.564 1.00 53.53 211 THR A O 1
ATOM 1616 N N . GLY A 1 212 ? -4.357 -32.933 13.842 1.00 63.41 212 GLY A N 1
ATOM 1617 C CA . GLY A 1 212 ? -5.473 -33.465 14.604 1.00 63.41 212 GLY A CA 1
ATOM 1618 C C . GLY A 1 212 ? -5.122 -34.835 15.180 1.00 63.41 212 GLY A C 1
ATOM 1619 O O . GLY A 1 212 ? -4.513 -35.663 14.496 1.00 63.41 212 GLY A O 1
ATOM 1620 N N . CYS A 1 213 ? -5.495 -35.025 16.444 1.00 44.22 213 CYS A N 1
ATOM 1621 C CA . CYS A 1 213 ? -5.717 -36.336 17.042 1.00 44.22 213 CYS A CA 1
ATOM 1622 C C . CYS A 1 213 ? -7.093 -36.861 16.627 1.00 44.22 213 CYS A C 1
ATOM 1624 O O . CYS A 1 213 ? -8.019 -36.024 16.511 1.00 44.22 213 CYS A O 1
#

Secondary structure (DSSP, 8-state):
--PPPPP-------PPP----GGGSS-HHHHHHHHHHTHHHHHHHHHHHHHHHHHHHHHSPP-------------------TTS-SS-S----PPPPHHHHHHHHHHHHHHHHHHHHHT----------SS---S---EEEEEEEEE--GGGTTS--EEEEETTEEEEE-TT--EEEEEETTS-EEEEETTEEEEEEEEEEEEPP--------

Sequence (213 aa):
MNTPNAPTERRSTRAKPAIFPVSDLLGVHALWRTLWRHRVYAAVAFMTMLVASLAFFWLAATVWKADTLIQFEPQTRVPTLVGADANKADRPKEAPSLEGQMEVLRSRALLLPVIAEVGADVQLGAAKAWGFVPLGHRHGVVVERLELPAALRGRALNLEIADGRWRLTDPNDVLLIEGQVGAPVSTQLAGEPAIVHVATAGPLPMQLPLTGC

Foldseek 3Di:
DDDDDDDDPPPPPVPDPPPDPCVCVPVVVVVVVVCVVPVVVVVVVVVVVVVVVVVCVVVDDDDDDDPDDPDPDPPPDDPDPPPDPPDDDDDPDDDPDPVVVVVVVVVVVVVVVVCVVVPPDPPQPPPDDPDDDPPDADQDWDWPDWFDDPVCPPFDWHWDDDPQKIFIAGPVRHTQDIDGACDWDWDDGPNHIIITHTHDSHRDPPPDPPPDD

Solvent-accessible surface area (backbone atoms only — not comparable to full-atom values): 14311 Å² total; per-residue (Å²): 141,84,83,84,85,79,83,84,79,80,77,77,79,70,74,75,77,80,79,73,68,73,90,51,75,66,53,55,71,61,50,49,52,52,48,61,74,42,42,67,61,55,50,51,57,52,50,53,53,50,52,52,48,53,52,47,62,71,70,50,79,84,81,85,79,83,87,75,80,83,77,81,74,78,89,82,70,78,84,74,69,90,83,76,85,88,80,78,83,89,74,78,92,72,74,87,55,72,71,64,58,53,54,57,56,51,56,56,64,60,47,58,58,52,56,66,71,63,54,82,72,80,78,79,73,79,81,79,73,92,68,86,83,74,95,69,78,83,64,39,74,45,69,80,40,79,45,72,33,77,92,55,62,94,56,75,67,47,77,47,76,56,96,66,29,36,38,36,22,41,88,82,71,46,80,74,50,72,46,45,56,60,41,76,39,77,49,71,50,98,88,32,74,26,40,43,26,37,55,41,81,38,74,60,78,76,78,73,77,82,79,77,130

Mean predicted aligned error: 19.67 Å